Protein AF-A0A5J5BNL8-F1 (afdb_monomer_lite)

Sequence (191 aa):
MFLVAWAGIAQGKAPSSHVPTLKRSLLTPRHPTHYHSSIDNTYVFIKSLPPPKNPEPSHDDHDHLISRIYYVQAEVIDQLQSQASSNGRRSKLVTFSAFLWKLIAEAGSDCSTKCKLGIVVDGRERLRGRGDTANLCMQNYFGNVLSIPYSEASVDKAIVKVYCKGSNDEAVVVVSSGQRFPVSRLDFGWG

Radius of gyration: 21.29 Å; chains: 1; bounding box: 48×47×59 Å

Structure (mmCIF, N/CA/C/O backbone):
data_AF-A0A5J5BNL8-F1
#
_entry.id   AF-A0A5J5BNL8-F1
#
loop_
_atom_site.group_PDB
_atom_site.id
_atom_site.type_symbol
_atom_site.label_atom_id
_atom_site.label_alt_id
_atom_site.label_comp_id
_atom_site.label_asym_id
_atom_site.label_entity_id
_atom_site.label_seq_id
_atom_site.pdbx_PDB_ins_code
_atom_site.Cartn_x
_atom_site.Cartn_y
_atom_site.Cartn_z
_atom_site.occupancy
_atom_site.B_iso_or_equiv
_atom_site.auth_seq_id
_atom_site.auth_comp_id
_atom_site.auth_asym_id
_atom_site.auth_atom_id
_atom_site.pdbx_PDB_model_num
ATOM 1 N N . MET A 1 1 ? -9.436 -0.156 9.230 1.00 81.38 1 MET A N 1
ATOM 2 C CA . MET A 1 1 ? -10.158 0.294 10.442 1.00 81.38 1 MET A CA 1
ATOM 3 C C . MET A 1 1 ? -11.606 0.628 10.140 1.00 81.38 1 MET A C 1
ATOM 5 O O . MET A 1 1 ? -12.457 -0.063 10.672 1.00 81.38 1 MET A O 1
ATOM 9 N N . PHE A 1 2 ? -11.888 1.590 9.255 1.00 88.88 2 PHE A N 1
ATOM 10 C CA . PHE A 1 2 ? -13.262 1.987 8.918 1.00 88.88 2 PHE A CA 1
ATOM 11 C C . PHE A 1 2 ? -14.177 0.820 8.515 1.00 88.88 2 PHE A C 1
ATOM 13 O O . PHE A 1 2 ? -15.176 0.592 9.180 1.00 88.88 2 PHE A O 1
ATOM 20 N N . LEU A 1 3 ? -13.802 0.038 7.494 1.00 90.81 3 LEU A N 1
ATOM 21 C CA . LEU A 1 3 ? -14.655 -1.047 6.988 1.00 90.81 3 LEU A CA 1
ATOM 22 C C . LEU A 1 3 ? -14.980 -2.103 8.053 1.00 90.81 3 LEU A C 1
ATOM 24 O O . LEU A 1 3 ? -16.109 -2.558 8.133 1.00 90.81 3 LEU A O 1
ATOM 28 N N . VAL A 1 4 ? -14.017 -2.440 8.917 1.00 90.25 4 VAL A N 1
ATOM 29 C CA . VAL A 1 4 ? -14.239 -3.385 10.025 1.00 90.25 4 VAL A CA 1
ATOM 30 C C . VAL A 1 4 ? -15.174 -2.793 11.082 1.00 90.25 4 VAL A C 1
ATOM 32 O O . VAL A 1 4 ? -16.018 -3.500 11.620 1.00 90.25 4 VAL A O 1
ATOM 35 N N . ALA A 1 5 ? -15.033 -1.501 11.393 1.00 89.62 5 ALA A N 1
ATOM 36 C CA . ALA A 1 5 ? -15.930 -0.826 12.327 1.00 89.62 5 ALA A CA 1
ATOM 37 C C . ALA A 1 5 ? -17.358 -0.753 11.766 1.00 89.62 5 ALA A C 1
ATOM 39 O O . ALA A 1 5 ? -18.306 -1.045 12.485 1.00 89.62 5 ALA A O 1
ATOM 40 N N . TRP A 1 6 ? -17.504 -0.433 10.478 1.00 91.00 6 TRP A N 1
ATOM 41 C CA . TRP A 1 6 ? -18.793 -0.409 9.793 1.00 91.00 6 TRP A CA 1
ATOM 42 C C . TRP A 1 6 ? -19.453 -1.793 9.768 1.00 91.00 6 TRP A C 1
ATOM 44 O O . TRP A 1 6 ? -20.607 -1.914 10.166 1.00 91.00 6 TRP A O 1
ATOM 54 N N . ALA A 1 7 ? -18.700 -2.832 9.404 1.00 92.31 7 ALA A N 1
ATOM 55 C CA . ALA A 1 7 ? -19.135 -4.226 9.456 1.00 92.31 7 ALA A CA 1
ATOM 56 C C . ALA A 1 7 ? -19.635 -4.620 10.860 1.00 92.31 7 ALA A C 1
ATOM 58 O O . ALA A 1 7 ? -20.713 -5.190 11.016 1.00 92.31 7 ALA A O 1
ATOM 59 N N . GLY A 1 8 ? -18.904 -4.223 11.909 1.00 91.25 8 GLY A N 1
ATOM 60 C CA . GLY A 1 8 ? -19.327 -4.435 13.293 1.00 91.25 8 GLY A CA 1
ATOM 61 C C . GLY A 1 8 ? -20.637 -3.727 13.651 1.00 91.25 8 GLY A C 1
ATOM 62 O O . GLY A 1 8 ? -21.529 -4.352 14.220 1.00 91.25 8 GLY A O 1
ATOM 63 N N . ILE A 1 9 ? -20.772 -2.452 13.277 1.00 91.19 9 ILE A N 1
ATOM 64 C CA . ILE A 1 9 ? -21.987 -1.658 13.519 1.00 91.19 9 ILE A CA 1
ATOM 65 C C . ILE A 1 9 ? -23.193 -2.260 12.789 1.00 91.19 9 ILE A C 1
ATOM 67 O O . ILE A 1 9 ? -24.268 -2.343 13.376 1.00 91.19 9 ILE A O 1
ATOM 71 N N . ALA A 1 10 ? -23.020 -2.717 11.545 1.00 93.19 10 ALA A N 1
ATOM 72 C CA . ALA A 1 10 ? -24.088 -3.337 10.759 1.00 93.19 10 ALA A CA 1
ATOM 73 C C . ALA A 1 10 ? -24.662 -4.598 11.431 1.00 93.19 10 ALA A C 1
ATOM 75 O O . ALA A 1 10 ? -25.853 -4.865 11.322 1.00 93.19 10 ALA A O 1
ATOM 76 N N . GLN A 1 11 ? -23.837 -5.327 12.185 1.00 92.38 11 GLN A N 1
ATOM 77 C CA . GLN A 1 11 ? -24.258 -6.488 12.973 1.00 92.38 11 GLN A CA 1
ATOM 78 C C . GLN A 1 11 ? -24.761 -6.145 14.387 1.00 92.38 11 GLN A C 1
ATOM 80 O O . GLN A 1 11 ? -24.991 -7.046 15.191 1.00 92.38 11 GLN A O 1
ATOM 85 N N . GLY A 1 12 ? -24.861 -4.863 14.750 1.00 90.88 12 GLY A N 1
ATOM 86 C CA . GLY A 1 12 ? -25.214 -4.451 16.111 1.00 90.88 12 GLY A CA 1
ATOM 87 C C . GLY A 1 12 ? -24.148 -4.793 17.162 1.00 90.88 12 GLY A C 1
ATOM 88 O O . GLY A 1 12 ? -24.452 -4.831 18.354 1.00 90.88 12 GLY A O 1
ATOM 89 N N . LYS A 1 13 ? -22.895 -5.050 16.753 1.00 88.31 13 LYS A N 1
ATOM 90 C CA . LYS A 1 13 ? -21.791 -5.289 17.694 1.00 88.31 13 LYS A CA 1
ATOM 91 C C . LYS A 1 13 ? -21.471 -3.997 18.443 1.00 88.31 13 LYS A C 1
ATOM 93 O O . LYS A 1 13 ? -21.533 -2.901 17.884 1.00 88.31 13 LYS A O 1
ATOM 98 N N . ALA A 1 14 ? -21.075 -4.143 19.707 1.00 79.25 14 ALA A N 1
ATOM 99 C CA . ALA A 1 14 ? -20.598 -3.022 20.506 1.00 79.25 14 ALA A CA 1
ATOM 100 C C . ALA A 1 14 ? -19.433 -2.295 19.797 1.00 79.25 14 ALA A C 1
ATOM 102 O O . ALA A 1 14 ? -18.680 -2.933 19.046 1.00 79.25 14 ALA A O 1
ATOM 103 N N . PRO A 1 15 ? -19.256 -0.979 20.033 1.00 71.38 15 PRO A N 1
ATOM 104 C CA . PRO A 1 15 ? -18.172 -0.211 19.437 1.00 71.38 15 PRO A CA 1
ATOM 105 C C . PRO A 1 15 ? -16.8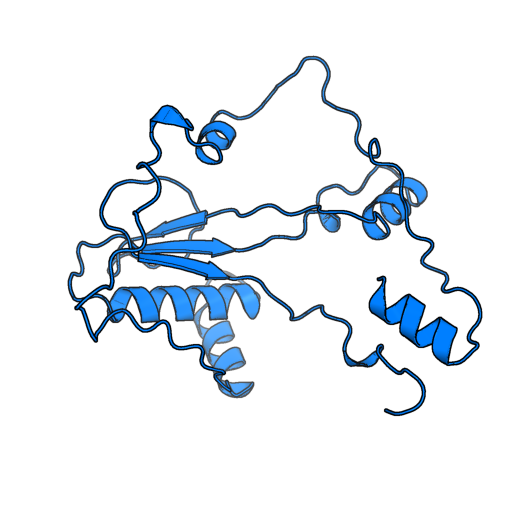28 -0.914 19.643 1.00 71.38 15 PRO A C 1
ATOM 107 O O . PRO A 1 15 ? -16.464 -1.276 20.761 1.00 71.38 15 PRO A O 1
ATOM 110 N N . SER A 1 16 ? -16.102 -1.132 18.546 1.00 70.88 16 SER A N 1
ATOM 111 C CA . SER A 1 16 ? -14.794 -1.789 18.574 1.00 70.88 16 SER A CA 1
ATOM 112 C C . SER A 1 16 ? -13.842 -1.071 19.541 1.00 70.88 16 SER A C 1
ATOM 114 O O . SER A 1 16 ? -13.805 0.158 19.574 1.00 70.88 16 SER A O 1
ATOM 116 N N . SER A 1 17 ? -12.992 -1.830 20.242 1.00 64.75 17 SER A N 1
ATOM 117 C CA . SER A 1 17 ? -11.935 -1.285 21.112 1.00 64.75 17 SER A CA 1
ATOM 118 C C . SER A 1 17 ? -10.947 -0.360 20.382 1.00 64.75 17 SER A C 1
ATOM 120 O O . SER A 1 17 ? -10.272 0.455 21.010 1.00 64.75 17 SER A O 1
ATOM 122 N N . HIS A 1 18 ? -10.872 -0.433 19.049 1.00 73.50 18 HIS A N 1
ATOM 123 C CA . HIS A 1 18 ? -10.122 0.515 18.226 1.00 73.50 18 HIS A CA 1
ATOM 124 C C . HIS A 1 18 ? -10.925 1.794 17.958 1.00 73.50 18 HIS A C 1
ATOM 126 O O . HIS A 1 18 ? -11.582 1.923 16.923 1.00 73.50 18 HIS A O 1
ATOM 132 N N . VAL A 1 19 ? -10.830 2.757 18.875 1.00 85.50 19 VAL A N 1
ATOM 133 C CA . VAL A 1 19 ? -11.340 4.121 18.671 1.00 85.50 19 VAL A CA 1
ATOM 134 C C . VAL A 1 19 ? -10.412 4.874 17.707 1.00 85.50 19 VAL A C 1
ATOM 136 O O . VAL A 1 19 ? -9.205 4.939 17.973 1.00 85.50 19 VAL A O 1
ATOM 139 N N . PRO A 1 20 ? -10.922 5.443 16.595 1.00 91.00 20 PRO A N 1
ATOM 140 C CA . PRO A 1 20 ? -10.095 6.174 15.643 1.00 91.00 20 PRO A CA 1
ATOM 141 C C . PRO A 1 20 ? -9.530 7.446 16.275 1.00 91.00 20 PRO A C 1
ATOM 143 O O . PRO A 1 20 ? -10.231 8.207 16.938 1.00 91.00 20 PRO A O 1
ATOM 146 N N . THR A 1 21 ? -8.255 7.715 16.017 1.00 92.31 21 THR A N 1
ATOM 147 C CA . THR A 1 21 ? -7.613 8.958 16.442 1.00 92.31 21 THR A CA 1
ATOM 148 C C . THR A 1 21 ? -7.686 9.980 15.313 1.00 92.31 21 THR A C 1
ATOM 150 O O . THR A 1 21 ? -7.035 9.818 14.283 1.00 92.31 21 THR A O 1
ATOM 153 N N . LEU A 1 22 ? -8.484 11.035 15.506 1.00 92.44 22 LEU A N 1
ATOM 154 C CA . LEU A 1 22 ? -8.716 12.097 14.510 1.00 92.44 22 LEU A CA 1
ATOM 155 C C . LEU A 1 22 ? -7.780 13.308 14.666 1.00 92.44 22 LEU A C 1
ATOM 157 O O . LEU A 1 22 ? -7.798 14.232 13.853 1.00 92.44 22 LEU A O 1
ATOM 161 N N . LYS A 1 23 ? -6.950 13.323 15.715 1.00 90.88 23 LYS A N 1
ATOM 162 C CA . LYS A 1 23 ? -5.965 14.383 15.944 1.00 90.88 23 LYS A CA 1
ATOM 163 C C . LYS A 1 23 ? -4.918 14.340 14.829 1.00 90.88 23 LYS A C 1
ATOM 165 O O . LYS A 1 23 ? -4.182 13.372 14.731 1.00 90.88 23 LYS A O 1
ATOM 170 N N . ARG A 1 24 ? -4.814 15.383 14.001 1.00 88.50 24 ARG A N 1
ATOM 171 C CA . ARG A 1 24 ? -3.785 15.445 12.938 1.00 88.50 24 ARG A CA 1
ATOM 172 C C . ARG A 1 24 ? -2.396 15.809 13.465 1.00 88.50 24 ARG A C 1
ATOM 174 O O . ARG A 1 24 ? -1.392 15.394 12.901 1.00 88.50 24 ARG A O 1
ATOM 181 N N . SER A 1 25 ? -2.330 16.524 14.584 1.00 88.81 25 SER A N 1
ATOM 182 C CA . SER A 1 25 ? -1.094 16.889 15.287 1.00 88.81 25 SER A CA 1
ATOM 183 C C . SER A 1 25 ? -0.644 15.802 16.274 1.00 88.81 25 SER A C 1
ATOM 185 O O . SER A 1 25 ? -0.435 16.062 17.459 1.00 88.81 25 SER A O 1
ATOM 187 N N . LEU A 1 26 ? -0.552 14.550 15.812 1.00 88.19 26 LEU A N 1
ATOM 188 C CA . LEU A 1 26 ? -0.066 13.442 16.649 1.00 88.19 26 LEU A CA 1
ATOM 189 C C . LEU A 1 26 ? 1.441 13.451 16.858 1.00 88.19 26 LEU A C 1
ATOM 191 O O . LEU A 1 26 ? 1.920 12.976 17.883 1.00 88.19 26 LEU A O 1
ATOM 195 N N . LEU A 1 27 ? 2.171 13.957 15.873 1.00 87.81 27 LEU A N 1
ATOM 196 C CA . LEU A 1 27 ? 3.620 14.018 15.891 1.00 87.81 27 LEU A CA 1
ATOM 197 C C . LEU A 1 27 ? 4.056 15.436 16.229 1.00 87.81 27 LEU A C 1
ATOM 199 O O . LEU A 1 27 ? 3.498 16.403 15.709 1.00 87.81 27 LEU A O 1
ATOM 203 N N . THR A 1 28 ? 5.079 15.543 17.069 1.00 87.38 28 THR A N 1
ATOM 204 C CA . THR A 1 28 ? 5.740 16.813 17.362 1.00 87.38 28 THR A CA 1
ATOM 205 C C . THR A 1 28 ? 6.850 17.029 16.334 1.00 87.38 28 THR A C 1
ATOM 207 O O . THR A 1 28 ? 7.758 16.195 16.249 1.00 87.38 28 THR A O 1
ATOM 210 N N . PRO A 1 29 ? 6.807 18.110 15.536 1.00 87.81 29 PRO A N 1
ATOM 211 C CA . PRO A 1 29 ? 7.902 18.453 14.637 1.00 87.81 29 PRO A CA 1
ATOM 212 C C . PRO A 1 29 ? 9.212 18.662 15.406 1.00 87.81 29 PRO A C 1
ATOM 214 O O . PRO A 1 29 ? 9.208 19.093 16.559 1.00 87.81 29 PRO A O 1
ATOM 217 N N . ARG A 1 30 ? 10.348 18.381 14.760 1.00 89.56 30 ARG A N 1
ATOM 218 C CA . ARG A 1 30 ? 11.666 18.680 15.338 1.00 89.56 30 ARG A CA 1
ATOM 219 C C . ARG A 1 30 ? 11.860 20.188 15.477 1.00 89.56 30 ARG A C 1
ATOM 221 O O . ARG A 1 30 ? 11.479 20.940 14.583 1.00 89.56 30 ARG A O 1
ATOM 228 N N . HIS A 1 31 ? 12.502 20.598 16.566 1.00 91.06 31 HIS A N 1
ATOM 229 C CA . HIS A 1 31 ? 12.893 21.980 16.807 1.00 91.06 31 HIS A CA 1
ATOM 230 C C . HIS A 1 31 ? 14.323 22.019 17.383 1.00 91.06 31 HIS A C 1
ATOM 232 O O . HIS A 1 31 ? 14.518 21.518 18.492 1.00 91.06 31 HIS A O 1
ATOM 238 N N . PRO A 1 32 ? 15.324 22.549 16.649 1.00 93.31 32 PRO A N 1
ATOM 239 C CA . PRO A 1 32 ? 15.222 23.161 15.322 1.00 93.31 32 PRO A CA 1
ATOM 240 C C . PRO A 1 32 ? 14.888 22.148 14.217 1.00 93.31 32 PRO A C 1
ATOM 242 O O . PRO A 1 32 ? 15.068 20.935 14.363 1.00 93.31 32 PRO A O 1
ATOM 245 N N . THR A 1 33 ? 14.387 22.656 13.094 1.00 91.19 33 THR A N 1
ATOM 246 C CA . THR A 1 33 ? 14.108 21.836 11.916 1.00 91.19 33 THR A CA 1
ATOM 247 C C . THR A 1 33 ? 15.415 21.278 11.360 1.00 91.19 33 THR A C 1
ATOM 249 O O . THR A 1 33 ? 16.329 22.021 11.023 1.00 91.19 33 THR A O 1
ATOM 252 N N . HIS A 1 34 ? 15.482 19.961 11.223 1.00 89.62 34 HIS A N 1
ATOM 253 C CA . HIS A 1 34 ? 16.571 19.251 10.560 1.00 89.62 34 HIS A CA 1
ATOM 254 C C . HIS A 1 34 ? 15.932 18.231 9.624 1.00 89.62 34 HIS A C 1
ATOM 256 O O . HIS A 1 34 ? 14.946 17.612 10.011 1.00 89.62 34 HIS A O 1
ATOM 262 N N . TYR A 1 35 ? 16.432 18.036 8.411 1.00 87.81 35 TYR A N 1
ATOM 263 C CA . TYR A 1 35 ? 15.968 16.989 7.500 1.00 87.81 35 TYR A CA 1
ATOM 264 C C . TYR A 1 35 ? 17.122 16.536 6.612 1.00 87.81 35 TYR A C 1
ATOM 266 O O . TYR A 1 35 ? 18.110 17.243 6.452 1.00 87.81 35 TYR A O 1
ATOM 274 N N . HIS A 1 36 ? 17.025 15.313 6.101 1.00 89.25 36 HIS A N 1
ATOM 275 C CA . HIS A 1 36 ? 18.044 14.767 5.216 1.00 89.25 36 HIS A CA 1
ATOM 276 C C . HIS A 1 36 ? 17.771 15.236 3.781 1.00 89.25 36 HIS A C 1
ATOM 278 O O . HIS A 1 36 ? 16.617 15.201 3.353 1.00 89.25 36 HIS A O 1
ATOM 284 N N . SER A 1 37 ? 18.809 15.616 3.031 1.00 87.19 37 SER A N 1
ATOM 285 C CA . SER A 1 37 ? 18.689 16.138 1.655 1.00 87.19 37 SER A CA 1
ATOM 286 C C . SER A 1 37 ? 18.005 15.170 0.684 1.00 87.19 37 SER A C 1
ATOM 288 O O . SER A 1 37 ? 17.407 15.577 -0.302 1.00 87.19 37 SER A O 1
ATOM 290 N N . SER A 1 38 ? 18.004 13.866 0.981 1.00 83.81 38 SER A N 1
ATOM 291 C CA . SER A 1 38 ? 17.278 12.874 0.173 1.00 83.81 38 SER A CA 1
ATOM 292 C C . SER A 1 38 ? 15.762 13.093 0.119 1.00 83.81 38 SER A C 1
ATOM 294 O O . SER A 1 38 ? 15.110 12.487 -0.726 1.00 83.81 38 SER A O 1
ATOM 296 N N . ILE A 1 39 ? 15.187 13.887 1.030 1.00 83.44 39 ILE A N 1
ATOM 297 C CA . ILE A 1 39 ? 13.758 14.234 1.013 1.00 83.44 39 ILE A CA 1
ATOM 298 C C . ILE A 1 39 ? 13.423 15.105 -0.201 1.00 83.44 39 ILE A C 1
ATOM 300 O O . ILE A 1 39 ? 12.324 14.978 -0.740 1.00 83.44 39 ILE A O 1
ATOM 304 N N . ASP A 1 40 ? 14.371 15.898 -0.696 1.00 84.88 40 ASP A N 1
ATOM 305 C CA . ASP A 1 40 ? 14.165 16.765 -1.859 1.00 84.88 40 ASP A CA 1
ATOM 306 C C . ASP A 1 40 ? 13.833 15.946 -3.116 1.00 84.88 40 ASP A C 1
ATOM 308 O O . ASP A 1 40 ? 13.031 16.371 -3.940 1.00 84.88 40 ASP A O 1
ATOM 312 N N . ASN A 1 41 ? 14.322 14.702 -3.197 1.00 81.31 41 ASN A N 1
ATOM 313 C CA . ASN A 1 41 ? 14.020 13.766 -4.286 1.00 81.31 41 ASN A CA 1
ATOM 314 C C . ASN A 1 41 ? 12.554 13.295 -4.325 1.00 81.31 41 ASN A C 1
ATOM 316 O O . ASN A 1 41 ? 12.157 12.613 -5.267 1.00 81.31 41 ASN A O 1
ATOM 320 N N . THR A 1 42 ? 11.758 13.591 -3.294 1.00 81.00 42 THR A N 1
ATOM 321 C CA . THR A 1 42 ? 10.322 13.256 -3.262 1.00 81.00 42 THR A CA 1
ATOM 322 C C . THR A 1 42 ? 9.437 14.365 -3.822 1.00 81.00 42 THR A C 1
ATOM 324 O O . THR A 1 42 ? 8.237 14.157 -3.998 1.00 81.00 42 THR A O 1
ATOM 327 N N . TYR A 1 43 ? 10.023 15.523 -4.131 1.00 84.62 43 TYR A N 1
ATOM 328 C CA . TYR A 1 43 ? 9.327 16.674 -4.681 1.00 84.62 43 TYR A CA 1
ATOM 329 C C . TYR A 1 43 ? 9.832 16.973 -6.090 1.00 84.62 43 TYR A C 1
ATOM 331 O O . TYR A 1 43 ? 10.997 16.775 -6.420 1.00 84.62 43 TYR A O 1
ATOM 339 N N . VAL A 1 44 ? 8.935 17.484 -6.926 1.00 84.56 44 VAL A N 1
ATOM 340 C CA . VAL A 1 44 ? 9.259 18.003 -8.253 1.00 84.56 44 VAL A CA 1
ATOM 341 C C . VAL A 1 44 ? 8.730 19.424 -8.345 1.00 84.56 44 VAL A C 1
ATOM 343 O O . VAL A 1 44 ? 7.661 19.736 -7.812 1.00 84.56 44 VAL A O 1
ATOM 346 N N . PHE A 1 45 ? 9.476 20.310 -9.002 1.00 88.81 45 PHE A N 1
ATOM 347 C CA . PHE A 1 45 ? 8.977 21.654 -9.246 1.00 88.81 45 PHE A CA 1
ATOM 348 C C . PHE A 1 45 ? 7.777 21.581 -10.192 1.00 88.81 45 PHE A C 1
ATOM 350 O O . PHE A 1 45 ? 7.833 20.952 -11.247 1.00 88.81 45 PHE A O 1
ATOM 357 N N . ILE A 1 46 ? 6.694 22.281 -9.856 1.00 85.44 46 ILE A N 1
ATOM 358 C CA . ILE A 1 46 ? 5.501 22.333 -10.719 1.00 85.44 46 ILE A CA 1
ATOM 359 C C . ILE A 1 46 ? 5.874 22.839 -12.119 1.00 85.44 46 ILE A C 1
ATOM 361 O O . ILE A 1 46 ? 5.395 22.317 -13.116 1.00 85.44 46 ILE A O 1
ATOM 365 N N . LYS A 1 47 ? 6.804 23.799 -12.198 1.00 87.44 47 LYS A N 1
ATOM 366 C CA . LYS A 1 47 ? 7.299 24.364 -13.463 1.00 87.44 47 LYS A CA 1
ATOM 367 C C . LYS A 1 47 ? 8.057 23.367 -14.346 1.00 87.44 47 LYS A C 1
ATOM 369 O O . LYS A 1 47 ? 8.218 23.636 -15.527 1.00 87.44 47 LYS A O 1
ATOM 374 N N . SER A 1 48 ? 8.547 22.262 -13.783 1.00 86.81 48 SER A N 1
ATOM 375 C CA . SER A 1 48 ? 9.203 21.191 -14.545 1.00 86.81 48 SER A CA 1
ATOM 376 C C . SER A 1 48 ? 8.232 20.119 -15.047 1.00 86.81 48 SER A C 1
ATOM 378 O O . SER A 1 48 ? 8.660 19.220 -15.763 1.00 86.81 48 SER A O 1
ATOM 380 N N . LEU A 1 49 ? 6.944 20.186 -14.687 1.00 82.56 49 LEU A N 1
ATOM 381 C CA . LEU A 1 49 ? 5.943 19.264 -15.215 1.00 82.56 49 LEU A CA 1
ATOM 382 C C . LEU A 1 49 ? 5.505 19.707 -16.619 1.00 82.56 49 LEU A C 1
ATOM 384 O O . LEU A 1 49 ? 5.285 20.903 -16.832 1.00 82.56 49 LEU A O 1
ATOM 388 N N . PRO A 1 50 ? 5.353 18.771 -17.573 1.00 80.00 50 PRO A N 1
ATOM 389 C CA . PRO A 1 50 ? 4.797 19.100 -18.875 1.00 80.00 50 PRO A CA 1
ATOM 390 C C . PRO A 1 50 ? 3.358 19.622 -18.714 1.00 80.00 50 PRO A C 1
ATOM 392 O O . PRO A 1 50 ? 2.648 19.185 -17.800 1.00 80.00 50 PRO A O 1
ATOM 395 N N . PRO A 1 51 ? 2.903 20.545 -19.582 1.00 79.69 51 PRO A N 1
ATOM 396 C CA . PRO A 1 51 ? 1.506 20.955 -19.592 1.00 79.69 51 PRO A CA 1
ATOM 397 C C . PRO A 1 51 ? 0.598 19.731 -19.817 1.00 79.69 51 PRO A C 1
ATOM 399 O O . PRO A 1 51 ? 1.011 18.786 -20.500 1.00 79.69 51 PRO A O 1
ATOM 402 N N . PRO A 1 52 ? -0.624 19.715 -19.251 1.00 76.25 52 PRO A N 1
ATOM 403 C CA . PRO A 1 52 ? -1.575 18.635 -19.488 1.00 76.25 52 PRO A CA 1
ATOM 404 C C . PRO A 1 52 ? -1.757 18.426 -20.992 1.00 76.25 52 PRO A C 1
ATOM 406 O O . PRO A 1 52 ? -1.944 19.393 -21.731 1.00 76.25 52 PRO A O 1
ATOM 409 N N . LYS A 1 53 ? -1.692 17.173 -21.451 1.00 71.62 53 LYS A N 1
ATOM 410 C CA . LYS A 1 53 ? -2.000 16.857 -22.848 1.00 71.62 53 LYS A CA 1
ATOM 411 C C . LYS A 1 53 ? -3.462 17.237 -23.109 1.00 71.62 53 LYS A C 1
ATOM 413 O O . LYS A 1 53 ? -4.336 16.850 -22.331 1.00 71.62 53 LYS A O 1
ATOM 418 N N . ASN A 1 54 ? -3.726 17.985 -24.181 1.00 69.56 54 ASN A N 1
ATOM 419 C CA . ASN A 1 54 ? -5.096 18.157 -24.660 1.00 69.56 54 ASN A CA 1
ATOM 420 C C . ASN A 1 54 ? -5.652 16.773 -25.037 1.00 69.56 54 ASN A C 1
ATOM 422 O O . ASN A 1 54 ? -4.895 15.965 -25.581 1.00 69.56 54 ASN A O 1
ATOM 426 N N . PRO A 1 55 ? -6.933 16.480 -24.752 1.00 63.62 55 PRO A N 1
ATOM 427 C CA . PRO A 1 55 ? -7.575 15.240 -25.165 1.00 63.62 55 PRO A CA 1
ATOM 428 C C . PRO A 1 55 ? -7.826 15.274 -26.679 1.00 63.62 55 PRO A C 1
ATOM 430 O O . PRO A 1 55 ? -8.953 15.416 -27.139 1.00 63.62 55 PRO A O 1
ATOM 433 N N . GLU A 1 56 ? -6.758 15.206 -27.466 1.00 62.12 56 GLU A N 1
ATOM 434 C CA . GLU A 1 56 ? -6.845 14.857 -28.877 1.00 62.12 56 GLU A CA 1
ATOM 435 C C . GLU A 1 56 ? -7.065 13.339 -28.960 1.00 62.12 56 GLU A C 1
ATOM 437 O O . GLU A 1 56 ? -6.455 12.599 -28.179 1.00 62.12 56 GLU A O 1
ATOM 442 N N . PRO A 1 57 ? -7.940 12.846 -29.852 1.00 57.69 57 PRO A N 1
ATOM 443 C CA . PRO A 1 57 ? -8.122 11.415 -30.039 1.00 57.69 57 PRO A CA 1
ATOM 444 C C . PRO A 1 57 ? -6.791 10.809 -30.492 1.00 57.69 57 PRO A C 1
ATOM 446 O O . PRO A 1 57 ? -6.320 11.051 -31.602 1.00 57.69 57 PRO A O 1
ATOM 449 N N . SER A 1 58 ? -6.156 10.039 -29.611 1.00 56.09 58 SER A N 1
ATOM 450 C CA . SER A 1 58 ? -4.971 9.264 -29.950 1.00 56.09 58 SER A CA 1
ATOM 451 C C . SER A 1 58 ? -5.357 8.257 -31.033 1.00 56.09 58 SER A C 1
ATOM 453 O O . SER A 1 58 ? -6.100 7.317 -30.770 1.00 56.09 58 SER A O 1
ATOM 455 N N . HIS A 1 59 ? -4.842 8.437 -32.249 1.00 53.38 59 HIS A N 1
ATOM 456 C CA . HIS A 1 59 ? -4.914 7.431 -33.318 1.00 53.38 59 HIS A CA 1
ATOM 457 C C . HIS A 1 59 ? -3.994 6.220 -33.063 1.00 53.38 59 HIS A C 1
ATOM 459 O O . HIS A 1 59 ? -3.852 5.362 -33.930 1.00 53.38 59 HIS A O 1
ATOM 465 N N . ASP A 1 60 ? -3.362 6.160 -31.890 1.00 54.88 60 ASP A N 1
ATOM 466 C CA . ASP A 1 60 ? -2.484 5.078 -31.473 1.00 54.88 60 ASP A CA 1
ATOM 467 C C . ASP A 1 60 ? -3.314 3.997 -30.757 1.00 54.88 60 ASP A C 1
ATOM 469 O O . ASP A 1 60 ? -3.598 4.088 -29.563 1.00 54.88 60 ASP A O 1
ATOM 473 N N . ASP A 1 61 ? -3.735 2.984 -31.520 1.00 54.16 61 ASP A N 1
ATOM 474 C CA . ASP A 1 61 ? -4.514 1.800 -31.094 1.00 54.16 61 ASP A CA 1
ATOM 475 C C . ASP A 1 61 ? -3.772 0.931 -30.045 1.00 54.16 61 ASP A C 1
ATOM 477 O O . ASP A 1 61 ? -4.271 -0.084 -29.558 1.00 54.16 61 ASP A O 1
ATOM 481 N N . HIS A 1 62 ? -2.543 1.317 -29.684 1.00 54.12 62 HIS A N 1
ATOM 482 C CA . HIS A 1 62 ? -1.658 0.584 -28.785 1.00 54.12 62 HIS A CA 1
ATOM 483 C C . HIS A 1 62 ? -1.611 1.117 -27.341 1.00 54.12 62 HIS A C 1
ATOM 485 O O . HIS A 1 62 ? -1.081 0.418 -26.477 1.00 54.12 62 HIS A O 1
ATOM 491 N N . ASP A 1 63 ? -2.194 2.282 -27.026 1.00 55.34 63 ASP A N 1
ATOM 492 C CA . ASP A 1 63 ? -2.155 2.873 -25.668 1.00 55.34 63 ASP A CA 1
ATOM 493 C C . ASP A 1 63 ? -3.357 2.462 -24.789 1.00 55.34 63 ASP A C 1
ATOM 495 O O . ASP A 1 63 ? -3.941 3.240 -24.028 1.00 55.34 63 ASP A O 1
ATOM 499 N N . HIS A 1 64 ? -3.786 1.206 -24.908 1.00 65.56 64 HIS A N 1
ATOM 500 C CA . HIS A 1 64 ? -4.845 0.660 -24.067 1.00 65.56 64 HIS A CA 1
ATOM 501 C C . HIS A 1 64 ? -4.255 0.105 -22.771 1.00 65.56 64 HIS A C 1
ATOM 503 O O . HIS A 1 64 ? -3.669 -0.977 -22.739 1.00 65.56 64 HIS A O 1
ATOM 509 N N . LEU A 1 65 ? -4.450 0.825 -21.665 1.00 70.88 65 LEU A N 1
ATOM 510 C CA . LEU A 1 65 ? -4.139 0.308 -20.333 1.00 70.88 65 LEU A CA 1
ATOM 511 C C . LEU A 1 65 ? -5.009 -0.919 -20.029 1.00 70.88 65 LEU A C 1
ATOM 513 O O . LEU A 1 65 ? -6.224 -0.814 -19.857 1.00 70.88 65 LEU A O 1
ATOM 517 N N . ILE A 1 66 ? -4.378 -2.088 -19.911 1.00 79.44 66 ILE A N 1
ATOM 518 C CA . ILE A 1 66 ? -5.057 -3.337 -19.557 1.00 79.44 66 ILE A CA 1
ATOM 519 C C . ILE A 1 66 ? -4.832 -3.634 -18.074 1.00 79.44 66 ILE A C 1
ATOM 521 O O . ILE A 1 66 ? -3.700 -3.789 -17.617 1.00 79.44 66 ILE A O 1
ATOM 525 N N . SER A 1 67 ? -5.923 -3.791 -17.324 1.00 85.31 67 SER A N 1
ATOM 526 C CA . SER A 1 67 ? -5.881 -4.283 -15.946 1.00 85.31 67 SER A CA 1
ATOM 527 C C . SER A 1 67 ? -6.016 -5.807 -15.924 1.00 85.31 67 SER A C 1
ATOM 529 O O . SER A 1 67 ? -6.935 -6.359 -16.530 1.00 85.31 67 SER A O 1
ATOM 531 N N . ARG A 1 68 ? -5.095 -6.503 -15.246 1.00 89.12 68 ARG A N 1
ATOM 532 C CA . ARG A 1 68 ? -5.073 -7.973 -15.141 1.00 89.12 68 ARG A CA 1
ATOM 533 C C . ARG A 1 68 ? -4.895 -8.416 -13.693 1.00 89.12 68 ARG A C 1
ATOM 535 O O . ARG A 1 68 ? -4.089 -7.847 -12.960 1.00 89.12 68 ARG A O 1
ATOM 542 N N . ILE A 1 69 ? -5.616 -9.469 -13.306 1.00 92.25 69 ILE A N 1
ATOM 543 C CA . ILE A 1 69 ? -5.443 -10.155 -12.021 1.00 92.25 69 ILE A CA 1
ATOM 544 C C . ILE A 1 69 ? -4.633 -11.422 -12.274 1.00 92.25 69 ILE A C 1
ATOM 546 O O . ILE A 1 69 ? -5.038 -12.276 -13.059 1.00 92.25 69 ILE A O 1
ATOM 550 N N . TYR A 1 70 ? -3.498 -11.543 -11.590 1.00 92.19 70 TYR A N 1
ATOM 551 C CA . TYR A 1 70 ? -2.643 -12.722 -11.653 1.00 92.19 70 TYR A CA 1
ATOM 552 C C . TYR A 1 70 ? -2.797 -13.541 -10.375 1.00 92.19 70 TYR A C 1
ATOM 554 O O . TYR A 1 70 ? -2.678 -13.011 -9.269 1.00 92.19 70 TYR A O 1
ATOM 562 N N . TYR A 1 71 ? -3.037 -14.840 -10.532 1.00 95.31 71 TYR A N 1
ATOM 563 C CA . TYR A 1 71 ? -2.993 -15.798 -9.436 1.00 95.31 71 TYR A CA 1
ATOM 564 C C . TYR A 1 71 ? -1.594 -16.411 -9.357 1.00 95.31 71 TYR A C 1
ATOM 566 O O . TYR A 1 71 ? -1.081 -16.924 -10.350 1.00 95.31 71 TYR A O 1
ATOM 574 N N . VAL A 1 72 ? -0.981 -16.361 -8.175 1.00 94.50 72 VAL A N 1
ATOM 575 C CA . VAL A 1 72 ? 0.339 -16.946 -7.917 1.00 94.50 72 VAL A CA 1
ATOM 576 C C . VAL A 1 72 ? 0.206 -17.932 -6.767 1.00 94.50 72 VAL A C 1
ATOM 578 O O . VAL A 1 72 ? -0.256 -17.569 -5.685 1.00 94.50 72 VAL A O 1
ATOM 581 N N . GLN A 1 73 ? 0.600 -19.179 -7.017 1.00 96.62 73 GLN A N 1
ATOM 582 C CA . GLN A 1 73 ? 0.548 -20.260 -6.035 1.00 96.62 73 GLN A CA 1
ATOM 583 C C . GLN A 1 73 ? 1.487 -19.994 -4.849 1.00 96.62 73 GLN A C 1
ATOM 585 O O . GLN A 1 73 ? 2.538 -19.362 -4.996 1.00 96.62 73 GLN A O 1
ATOM 590 N N . ALA A 1 74 ? 1.116 -20.482 -3.663 1.00 95.94 74 ALA A N 1
ATOM 591 C CA . ALA A 1 74 ? 1.881 -20.250 -2.438 1.00 95.94 74 ALA A CA 1
ATOM 592 C C . ALA A 1 74 ? 3.277 -20.885 -2.511 1.00 95.94 74 ALA A C 1
ATOM 594 O O . ALA A 1 74 ? 4.253 -20.270 -2.087 1.00 95.94 74 ALA A O 1
ATOM 595 N N . GLU A 1 75 ? 3.375 -22.054 -3.136 1.00 97.44 75 GLU A N 1
ATOM 596 C CA . GLU A 1 75 ? 4.600 -22.823 -3.339 1.00 97.44 75 GLU A CA 1
ATOM 597 C C . GLU A 1 75 ? 5.611 -22.029 -4.172 1.00 97.44 75 GLU A C 1
ATOM 599 O O . GLU A 1 75 ? 6.797 -22.000 -3.851 1.00 97.44 75 GLU A O 1
ATOM 604 N N . VAL A 1 76 ? 5.139 -21.312 -5.199 1.00 96.06 76 VAL A N 1
ATOM 605 C CA . VAL A 1 76 ? 5.977 -20.426 -6.023 1.00 96.06 76 VAL A CA 1
ATOM 606 C C . VAL A 1 76 ? 6.509 -19.266 -5.182 1.00 96.06 76 VAL A C 1
ATOM 608 O O . VAL A 1 76 ? 7.693 -18.940 -5.249 1.00 96.06 76 VAL A O 1
ATOM 611 N N . ILE A 1 77 ? 5.665 -18.656 -4.344 1.00 94.88 77 ILE A N 1
ATOM 612 C CA . ILE A 1 77 ? 6.097 -17.580 -3.440 1.00 94.88 77 ILE A CA 1
ATOM 613 C C . ILE A 1 77 ? 7.132 -18.087 -2.428 1.00 94.88 77 ILE A C 1
ATOM 615 O O . ILE A 1 77 ? 8.111 -17.389 -2.157 1.00 94.88 77 ILE A O 1
ATOM 619 N N . ASP A 1 78 ? 6.941 -19.287 -1.887 1.00 95.25 78 ASP A N 1
ATOM 620 C CA . ASP A 1 78 ? 7.854 -19.893 -0.918 1.00 95.25 78 ASP A CA 1
ATOM 621 C C . ASP A 1 78 ? 9.201 -20.255 -1.567 1.00 95.25 78 ASP A C 1
ATOM 623 O O . ASP A 1 78 ? 10.258 -19.976 -0.993 1.00 95.25 78 ASP A O 1
ATOM 627 N N . GLN A 1 79 ? 9.188 -20.771 -2.801 1.00 95.00 79 GLN A N 1
ATOM 628 C CA . GLN A 1 79 ? 10.395 -21.005 -3.599 1.00 95.00 79 GLN A CA 1
ATOM 629 C C . GLN A 1 79 ? 11.163 -19.705 -3.858 1.00 95.00 79 GLN A C 1
ATOM 631 O O . GLN A 1 79 ? 12.359 -19.630 -3.568 1.00 95.00 79 GLN A O 1
ATOM 636 N N . LEU A 1 80 ? 10.478 -18.656 -4.331 1.00 92.81 80 LEU A N 1
ATOM 637 C CA . LEU A 1 80 ? 11.085 -17.339 -4.536 1.00 92.81 80 LEU A CA 1
ATOM 638 C C . LEU A 1 80 ? 11.692 -16.805 -3.229 1.00 92.81 80 LEU A C 1
ATOM 640 O O . LEU A 1 80 ? 12.802 -16.267 -3.216 1.00 92.81 80 LEU A O 1
ATOM 644 N N . GLN A 1 81 ? 10.979 -16.949 -2.107 1.00 93.56 81 GLN A N 1
ATOM 645 C CA . GLN A 1 81 ? 11.435 -16.452 -0.810 1.00 93.56 81 GLN A CA 1
ATOM 646 C C . GLN A 1 81 ? 12.692 -17.187 -0.350 1.00 93.56 81 GLN A C 1
ATOM 648 O O . GLN A 1 81 ? 13.618 -16.542 0.147 1.00 93.56 81 GLN A O 1
ATOM 653 N N . SER A 1 82 ? 12.731 -18.505 -0.545 1.00 92.69 82 SER A N 1
ATOM 654 C CA . SER A 1 82 ? 13.886 -19.353 -0.257 1.00 92.69 82 SER A CA 1
ATOM 655 C C . SER A 1 82 ? 15.118 -18.910 -1.053 1.00 92.69 82 SER A C 1
ATOM 657 O O . SER A 1 82 ? 16.158 -18.614 -0.464 1.00 92.69 82 SER A O 1
ATOM 659 N N . GLN A 1 83 ? 14.973 -18.726 -2.371 1.00 90.81 83 GLN A N 1
ATOM 660 C CA . GLN A 1 83 ? 16.055 -18.268 -3.254 1.00 90.81 83 GLN A CA 1
ATOM 661 C C . GLN A 1 83 ? 16.597 -16.884 -2.860 1.00 90.81 83 GLN A C 1
ATOM 663 O O . GLN A 1 83 ? 17.804 -16.652 -2.868 1.00 90.81 83 GLN A O 1
ATOM 668 N N . ALA A 1 84 ? 15.717 -15.960 -2.464 1.00 87.81 84 ALA A N 1
ATOM 669 C CA . ALA A 1 84 ? 16.103 -14.600 -2.080 1.00 87.81 84 ALA A CA 1
ATOM 670 C C . ALA A 1 84 ? 16.686 -14.482 -0.656 1.00 87.81 84 ALA A C 1
ATOM 672 O O . ALA A 1 84 ? 17.128 -13.398 -0.261 1.00 87.81 84 ALA A O 1
ATOM 673 N N . SER A 1 85 ? 16.663 -15.557 0.138 1.00 90.44 85 SER A N 1
ATOM 674 C CA . SER A 1 85 ? 17.020 -15.534 1.565 1.00 90.44 85 SER A CA 1
ATOM 675 C C . SER A 1 85 ? 18.439 -16.031 1.876 1.00 90.44 85 SER A C 1
ATOM 677 O O . SER A 1 85 ? 18.736 -16.321 3.035 1.00 90.44 85 SER A O 1
ATOM 679 N N . SER A 1 86 ? 19.338 -16.077 0.884 1.00 83.62 86 SER A N 1
ATOM 680 C CA . SER A 1 86 ? 20.741 -16.506 1.057 1.00 83.62 86 SER A CA 1
ATOM 681 C C . SER A 1 86 ? 21.511 -15.707 2.121 1.00 83.62 86 SER A C 1
ATOM 683 O O . SER A 1 86 ? 22.340 -16.265 2.828 1.00 83.62 86 SER A O 1
ATOM 685 N N . ASN A 1 87 ? 21.183 -14.420 2.290 1.00 80.94 87 ASN A N 1
ATOM 686 C CA . ASN A 1 87 ? 21.771 -13.516 3.290 1.00 80.94 87 ASN A CA 1
ATOM 687 C C . ASN A 1 87 ? 20.763 -13.123 4.386 1.00 80.94 87 ASN A C 1
ATOM 689 O O . ASN A 1 87 ? 20.669 -11.958 4.779 1.00 80.94 87 ASN A O 1
ATOM 693 N N . GLY A 1 88 ? 19.966 -14.091 4.842 1.00 84.06 88 GLY A N 1
ATOM 694 C CA . GLY A 1 88 ? 18.942 -13.906 5.867 1.00 84.06 88 GLY A CA 1
ATOM 695 C C . GLY A 1 88 ? 17.529 -13.811 5.297 1.00 84.06 88 GLY A C 1
ATOM 696 O O . GLY A 1 88 ? 17.305 -13.441 4.143 1.00 84.06 88 GLY A O 1
ATOM 697 N N . ARG A 1 89 ? 16.549 -14.159 6.137 1.00 86.62 89 ARG A N 1
ATOM 698 C CA . ARG A 1 89 ? 15.154 -14.336 5.724 1.00 86.62 89 ARG A CA 1
ATOM 699 C C . ARG A 1 89 ? 14.544 -13.036 5.191 1.00 86.62 89 ARG A C 1
ATOM 701 O O . ARG A 1 89 ? 14.399 -12.058 5.925 1.00 86.62 89 ARG A O 1
ATOM 708 N N . ARG A 1 90 ? 14.125 -13.043 3.924 1.00 90.62 90 ARG A N 1
ATOM 709 C CA . ARG A 1 90 ? 13.356 -11.954 3.294 1.00 90.62 90 ARG A CA 1
ATOM 710 C C . ARG A 1 90 ? 11.859 -12.173 3.475 1.00 90.62 90 ARG A C 1
ATOM 712 O O . ARG A 1 90 ? 11.428 -13.284 3.760 1.00 90.62 90 ARG A O 1
ATOM 719 N N . SER A 1 91 ? 11.049 -11.118 3.379 1.00 91.75 91 SER A N 1
ATOM 720 C CA . SER A 1 91 ? 9.587 -11.246 3.451 1.00 91.75 91 SER A CA 1
ATOM 721 C C . SER A 1 91 ? 9.005 -11.597 2.082 1.00 91.75 91 SER A C 1
ATOM 723 O O . SER A 1 91 ? 9.547 -11.174 1.063 1.00 91.75 91 SER A O 1
ATOM 725 N N . LYS A 1 92 ? 7.860 -12.293 2.060 1.00 93.62 92 LYS A N 1
ATOM 726 C CA . LYS A 1 92 ? 7.134 -12.626 0.821 1.00 93.62 92 LYS A CA 1
ATOM 727 C C . LYS A 1 92 ? 6.882 -11.393 -0.053 1.00 93.62 92 LYS A C 1
ATOM 729 O O . LYS A 1 92 ? 7.107 -11.445 -1.254 1.00 93.62 92 LYS A O 1
ATOM 734 N N . LEU A 1 93 ? 6.493 -10.266 0.558 1.00 91.56 93 LEU A N 1
ATOM 735 C CA . LEU A 1 93 ? 6.292 -8.999 -0.152 1.00 91.56 93 LEU A CA 1
ATOM 736 C C . LEU A 1 93 ? 7.574 -8.504 -0.833 1.00 91.56 93 LEU A C 1
ATOM 738 O O . LEU A 1 93 ? 7.536 -8.164 -2.010 1.00 91.56 93 LEU A O 1
ATOM 742 N N . VAL A 1 94 ? 8.693 -8.450 -0.104 1.00 90.06 94 VAL A N 1
ATOM 743 C CA . VAL A 1 94 ? 9.967 -7.950 -0.649 1.00 90.06 94 VAL A CA 1
ATOM 744 C C . VAL A 1 94 ? 10.448 -8.850 -1.778 1.00 90.06 94 VAL A C 1
ATOM 746 O O . VAL A 1 94 ? 10.795 -8.355 -2.845 1.00 90.06 94 VAL A O 1
ATOM 749 N N . THR A 1 95 ? 10.422 -10.162 -1.561 1.00 91.94 95 THR A N 1
ATOM 750 C CA . THR A 1 95 ? 10.823 -11.145 -2.563 1.00 91.94 95 THR A CA 1
ATOM 751 C C . THR A 1 95 ? 9.962 -11.044 -3.819 1.00 91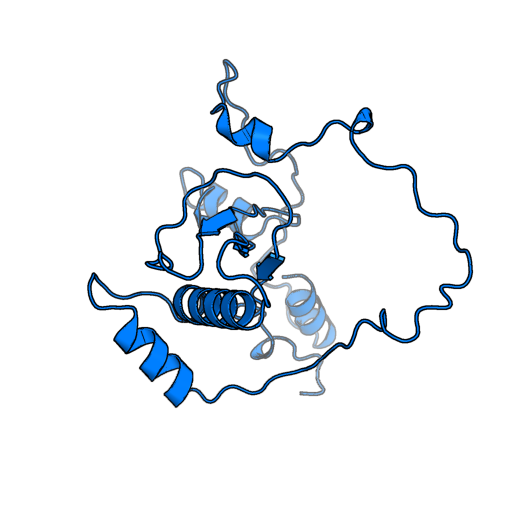.94 95 THR A C 1
ATOM 753 O O . THR A 1 95 ? 10.502 -10.921 -4.913 1.00 91.94 95 THR A O 1
ATOM 756 N N . PHE A 1 96 ? 8.635 -11.070 -3.681 1.00 92.69 96 PHE A N 1
ATOM 757 C CA . PHE A 1 96 ? 7.742 -11.016 -4.836 1.00 92.69 96 PHE A CA 1
ATOM 758 C C . PHE A 1 96 ? 7.847 -9.680 -5.582 1.00 92.69 96 PHE A C 1
ATOM 760 O O . PHE A 1 96 ? 7.846 -9.665 -6.807 1.00 92.69 96 PHE A O 1
ATOM 767 N N . SER A 1 97 ? 8.017 -8.564 -4.865 1.00 91.50 97 SER A N 1
ATOM 768 C CA . SER A 1 97 ? 8.234 -7.255 -5.497 1.00 91.50 97 SER A CA 1
ATOM 769 C C . SER A 1 97 ? 9.549 -7.217 -6.279 1.00 91.50 97 SER A C 1
ATOM 771 O O . SER A 1 97 ? 9.589 -6.656 -7.365 1.00 91.50 97 SER A O 1
ATOM 773 N N . ALA A 1 98 ? 10.614 -7.839 -5.761 1.00 88.31 98 ALA A N 1
ATOM 774 C CA . ALA A 1 98 ? 11.881 -7.957 -6.479 1.00 88.31 98 ALA A CA 1
ATOM 775 C C . ALA A 1 98 ? 11.766 -8.856 -7.720 1.00 88.31 98 ALA A C 1
ATOM 777 O O . ALA A 1 98 ? 12.317 -8.522 -8.764 1.00 88.31 98 ALA A O 1
ATOM 778 N N . PHE A 1 99 ? 11.022 -9.961 -7.625 1.00 89.88 99 PHE A N 1
ATOM 779 C CA . PHE A 1 99 ? 10.717 -10.812 -8.776 1.00 89.88 99 PHE A CA 1
ATOM 780 C C . PHE A 1 99 ? 9.941 -10.043 -9.854 1.00 89.88 99 PHE A C 1
ATOM 782 O O . PHE A 1 99 ? 10.341 -10.061 -11.013 1.00 89.88 99 PHE A O 1
ATOM 789 N N . LEU A 1 100 ? 8.888 -9.313 -9.472 1.00 88.50 100 LEU A N 1
ATOM 790 C CA . LEU A 1 100 ? 8.112 -8.481 -10.394 1.00 88.50 100 LEU A CA 1
ATOM 791 C C . LEU A 1 100 ? 8.981 -7.402 -11.046 1.00 88.50 100 LEU A C 1
ATOM 793 O O . LEU A 1 100 ? 8.879 -7.164 -12.245 1.00 88.50 100 LEU A O 1
ATOM 797 N N . TRP A 1 101 ? 9.852 -6.773 -10.259 1.00 87.31 101 TRP A N 1
ATOM 798 C CA . TRP A 1 101 ? 10.787 -5.772 -10.753 1.00 87.31 101 TRP A CA 1
ATOM 799 C C . TRP A 1 101 ? 11.733 -6.348 -11.805 1.00 87.31 101 TRP A C 1
ATOM 801 O O . TRP A 1 101 ? 11.869 -5.765 -12.875 1.00 87.31 101 TRP A O 1
ATOM 811 N N . LYS A 1 102 ? 12.316 -7.524 -11.537 1.00 85.62 102 LYS A N 1
ATOM 812 C CA . LYS A 1 102 ? 13.156 -8.248 -12.494 1.00 85.62 102 LYS A CA 1
ATOM 813 C C . LYS A 1 102 ? 12.382 -8.606 -13.768 1.00 85.62 102 LYS A C 1
ATOM 815 O O . LYS A 1 102 ? 12.863 -8.317 -14.853 1.00 85.62 102 LYS A O 1
ATOM 820 N N . LEU A 1 103 ? 11.181 -9.166 -13.631 1.00 86.06 103 LEU A N 1
ATOM 821 C CA . LEU A 1 103 ? 10.341 -9.576 -14.760 1.00 86.06 103 LEU A CA 1
ATOM 822 C C . LEU A 1 103 ? 9.979 -8.395 -15.673 1.00 86.06 103 LEU A C 1
ATOM 824 O O . LEU A 1 103 ? 10.018 -8.527 -16.891 1.00 86.06 103 LEU A O 1
ATOM 828 N N . ILE A 1 104 ? 9.653 -7.235 -15.097 1.00 81.50 104 ILE A N 1
ATOM 829 C CA . ILE A 1 104 ? 9.348 -6.021 -15.869 1.00 81.50 104 ILE A CA 1
ATOM 830 C C . ILE A 1 104 ? 10.608 -5.460 -16.530 1.00 81.50 104 ILE A C 1
ATOM 832 O O . ILE A 1 104 ? 10.546 -5.017 -17.673 1.00 81.50 104 ILE A O 1
ATOM 836 N N . ALA A 1 105 ? 11.748 -5.500 -15.838 1.00 79.69 105 ALA A N 1
ATOM 837 C CA . ALA A 1 105 ? 13.013 -5.046 -16.399 1.00 79.69 105 ALA A CA 1
ATOM 838 C C . ALA A 1 105 ? 13.469 -5.931 -17.580 1.00 79.69 105 ALA A C 1
ATOM 840 O O . ALA A 1 105 ? 13.943 -5.402 -18.577 1.00 79.69 105 ALA A O 1
ATOM 841 N N . GLU A 1 106 ? 13.268 -7.251 -17.505 1.00 78.88 106 GLU A N 1
ATOM 842 C CA . GLU A 1 106 ? 13.562 -8.205 -18.591 1.00 78.88 106 GLU A CA 1
ATOM 843 C C . GLU A 1 106 ? 12.576 -8.118 -19.766 1.00 78.88 106 GLU A C 1
ATOM 845 O O . GLU A 1 106 ? 12.933 -8.457 -20.890 1.00 78.88 106 GLU A O 1
ATOM 850 N N . ALA A 1 107 ? 11.339 -7.670 -19.528 1.00 74.94 107 ALA A N 1
ATOM 851 C CA . ALA A 1 107 ? 10.361 -7.436 -20.590 1.00 74.94 107 ALA A CA 1
ATOM 852 C C . ALA A 1 107 ? 10.660 -6.168 -21.414 1.00 74.94 107 ALA A C 1
ATOM 854 O O . ALA A 1 107 ? 10.083 -5.986 -22.486 1.00 74.94 107 ALA A O 1
ATOM 855 N N . GLY A 1 108 ? 11.531 -5.285 -20.914 1.00 68.19 108 GLY A N 1
ATOM 856 C CA . GLY A 1 108 ? 12.013 -4.125 -21.654 1.00 68.19 108 GLY A CA 1
ATOM 857 C C . GLY A 1 108 ? 12.978 -4.531 -22.768 1.00 68.19 108 GLY A C 1
ATOM 858 O O . GLY A 1 108 ? 13.826 -5.400 -22.588 1.00 68.19 108 GLY A O 1
ATOM 859 N N . SER A 1 109 ? 12.870 -3.882 -23.925 1.00 58.62 109 SER A N 1
ATOM 860 C CA . SER A 1 109 ? 13.674 -4.202 -25.114 1.00 58.62 109 SER A CA 1
ATOM 861 C C . SER A 1 109 ? 15.153 -3.800 -25.006 1.00 58.62 109 SER A C 1
ATOM 863 O O . SER A 1 109 ? 15.948 -4.197 -25.856 1.00 58.62 109 SER A O 1
ATOM 865 N N . ASP A 1 110 ? 15.528 -3.001 -24.002 1.00 63.06 110 ASP A N 1
ATOM 866 C CA . ASP A 1 110 ? 16.869 -2.437 -23.843 1.00 63.06 110 ASP A CA 1
ATOM 867 C C . ASP A 1 110 ? 17.410 -2.709 -22.427 1.00 63.06 110 ASP A C 1
ATOM 869 O O . ASP A 1 110 ? 16.880 -2.242 -21.419 1.00 63.06 110 ASP A O 1
ATOM 873 N N . CYS A 1 111 ? 18.490 -3.490 -22.346 1.00 57.97 111 CYS A N 1
ATOM 874 C CA . CYS A 1 111 ? 19.147 -3.855 -21.089 1.00 57.97 111 CYS A CA 1
ATOM 875 C C . CYS A 1 111 ? 19.879 -2.679 -20.413 1.00 57.97 111 CYS A C 1
ATOM 877 O O . CYS A 1 111 ? 20.258 -2.782 -19.241 1.00 57.97 111 CYS A O 1
ATOM 879 N N . SER A 1 112 ? 20.063 -1.560 -21.124 1.00 57.22 112 SER A N 1
ATOM 880 C CA . SER A 1 112 ? 20.617 -0.318 -20.581 1.00 57.22 112 SER A CA 1
ATOM 881 C C . SER A 1 112 ? 19.580 0.522 -19.826 1.00 57.22 112 SER A C 1
ATOM 883 O O . SER A 1 112 ? 19.952 1.371 -19.008 1.00 57.22 112 SER A O 1
ATOM 885 N N . THR A 1 113 ? 18.287 0.248 -20.038 1.00 64.38 113 THR A N 1
ATOM 886 C CA . THR A 1 113 ? 17.187 0.931 -19.363 1.00 64.38 113 THR A CA 1
ATOM 887 C C . THR A 1 113 ? 17.215 0.626 -17.873 1.00 64.38 113 THR A C 1
ATOM 889 O O . THR A 1 113 ? 17.186 -0.524 -17.423 1.00 64.38 113 THR A O 1
ATOM 892 N N . LYS A 1 114 ? 17.257 1.681 -17.063 1.00 71.19 114 LYS A N 1
ATOM 893 C CA . LYS A 1 114 ? 17.157 1.528 -15.618 1.00 71.19 114 LYS A CA 1
ATOM 894 C C . LYS A 1 114 ? 15.700 1.336 -15.238 1.00 71.19 114 LYS A C 1
ATOM 896 O O . LYS A 1 114 ? 14.820 2.026 -15.743 1.00 71.19 114 LYS A O 1
ATOM 901 N N . CYS A 1 115 ? 15.437 0.415 -14.320 1.00 77.38 115 CYS A N 1
ATOM 902 C CA . CYS A 1 115 ? 14.095 0.204 -13.804 1.00 77.38 115 CYS A CA 1
ATOM 903 C C . CYS A 1 115 ? 14.019 0.691 -12.359 1.00 77.38 115 CYS A C 1
ATOM 905 O O . CYS A 1 115 ? 14.924 0.435 -11.563 1.00 77.38 115 CYS A O 1
ATOM 907 N N . LYS A 1 116 ? 12.929 1.370 -12.002 1.00 83.44 116 LYS A N 1
ATOM 908 C CA . LYS A 1 116 ? 12.667 1.841 -10.641 1.00 83.44 116 LYS A CA 1
ATOM 909 C C . LYS A 1 116 ? 11.566 1.028 -9.986 1.00 83.44 116 LYS A C 1
ATOM 911 O O . LYS A 1 116 ? 10.501 0.843 -10.567 1.00 83.44 116 LYS A O 1
ATOM 916 N N . LEU A 1 117 ? 11.787 0.634 -8.736 1.00 88.12 117 LEU A N 1
ATOM 917 C CA . LEU A 1 117 ? 10.770 0.011 -7.895 1.00 88.12 117 LEU A CA 1
ATOM 918 C C . LEU A 1 117 ? 10.489 0.890 -6.679 1.00 88.12 117 LEU A C 1
ATOM 920 O O . LEU A 1 117 ? 11.357 1.059 -5.823 1.00 88.12 117 LEU A O 1
ATOM 924 N N . GLY A 1 118 ? 9.266 1.406 -6.587 1.00 89.38 118 GLY A N 1
ATOM 925 C CA . GLY A 1 118 ? 8.709 2.032 -5.392 1.00 89.38 118 GLY A CA 1
ATOM 926 C C . GLY A 1 118 ? 7.826 1.055 -4.618 1.00 89.38 118 GLY A C 1
ATOM 927 O O . GLY A 1 118 ? 7.025 0.338 -5.212 1.00 89.38 118 GLY A O 1
ATOM 928 N N . ILE A 1 119 ? 7.930 1.029 -3.289 1.00 90.94 119 ILE A N 1
ATOM 929 C CA . ILE A 1 119 ? 7.043 0.218 -2.436 1.00 90.94 119 ILE A CA 1
ATOM 930 C C . ILE A 1 119 ? 6.323 1.139 -1.462 1.00 90.94 119 ILE A C 1
ATOM 932 O O . ILE A 1 119 ? 6.967 1.885 -0.733 1.00 90.94 119 ILE A O 1
ATOM 936 N N . VAL A 1 120 ? 4.994 1.061 -1.404 1.00 92.81 120 VAL A N 1
ATOM 937 C CA . VAL A 1 120 ? 4.203 1.801 -0.414 1.00 92.81 120 VAL A CA 1
ATOM 938 C C . VAL A 1 120 ? 4.421 1.189 0.971 1.00 92.81 120 VAL A C 1
ATOM 940 O O . VAL A 1 120 ? 4.161 0.006 1.198 1.00 92.81 120 VAL A O 1
ATOM 943 N N . VAL A 1 121 ? 4.888 2.003 1.916 1.00 92.06 121 VAL A N 1
ATOM 944 C CA . VAL A 1 121 ? 5.220 1.589 3.281 1.00 92.06 121 VAL A CA 1
ATOM 945 C C . VAL A 1 121 ? 4.309 2.282 4.287 1.00 92.06 121 VAL A C 1
ATOM 947 O O . VAL A 1 121 ? 4.252 3.508 4.343 1.00 92.06 121 VAL A O 1
ATOM 950 N N . ASP A 1 122 ? 3.658 1.489 5.141 1.00 93.88 122 ASP A N 1
ATOM 951 C CA . ASP A 1 122 ? 2.971 1.992 6.335 1.00 93.88 122 ASP A CA 1
ATOM 952 C C . ASP A 1 122 ? 3.994 2.408 7.406 1.00 93.88 122 ASP A C 1
ATOM 954 O O . ASP A 1 122 ? 4.821 1.610 7.872 1.00 93.88 122 ASP A O 1
ATOM 958 N N . GLY A 1 123 ? 3.952 3.686 7.771 1.00 94.75 123 GLY A N 1
ATOM 959 C CA . GLY A 1 123 ? 4.842 4.311 8.738 1.00 94.75 123 GLY A CA 1
ATOM 960 C C . GLY A 1 123 ? 4.393 4.173 10.192 1.00 94.75 123 GLY A C 1
ATOM 961 O O . GLY A 1 123 ? 5.190 4.492 11.070 1.00 94.75 123 GLY A O 1
ATOM 962 N N . ARG A 1 124 ? 3.178 3.680 10.484 1.00 93.94 124 ARG A N 1
ATOM 963 C CA . ARG A 1 124 ? 2.640 3.627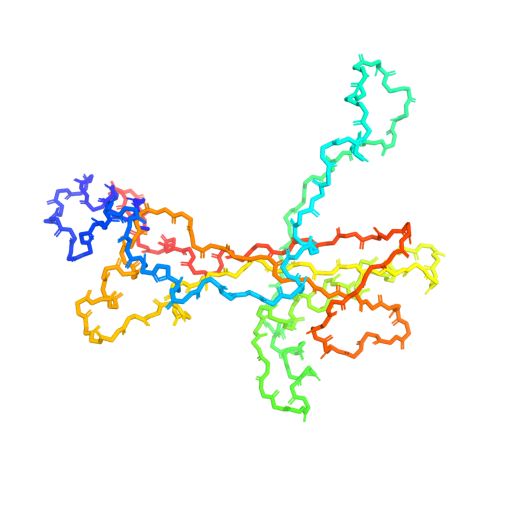 11.861 1.00 93.94 124 ARG A CA 1
ATOM 964 C C . ARG A 1 124 ? 3.552 2.901 12.847 1.00 93.94 124 ARG A C 1
ATOM 966 O O . ARG A 1 124 ? 3.830 3.432 13.915 1.00 93.94 124 ARG A O 1
ATOM 973 N N . GLU A 1 125 ? 4.089 1.741 12.464 1.00 91.75 125 GLU A N 1
ATOM 974 C CA . GLU A 1 125 ? 5.023 0.980 13.314 1.00 91.75 125 GLU A CA 1
ATOM 975 C C . GLU A 1 125 ? 6.377 1.683 13.502 1.00 91.75 125 GLU A C 1
ATOM 977 O O . GLU A 1 125 ? 7.047 1.477 14.508 1.00 91.75 125 GLU A O 1
ATOM 982 N N . ARG A 1 126 ? 6.788 2.526 12.544 1.00 92.12 126 ARG A N 1
ATOM 983 C CA . ARG A 1 126 ? 8.063 3.266 12.585 1.00 92.12 126 ARG A CA 1
ATOM 984 C C . ARG A 1 126 ? 7.962 4.580 13.355 1.00 92.12 126 ARG A C 1
ATOM 986 O O . ARG A 1 126 ? 8.976 5.091 13.810 1.00 92.12 126 ARG A O 1
ATOM 993 N N . LEU A 1 127 ? 6.753 5.121 13.484 1.00 91.50 127 LEU A N 1
ATOM 994 C CA . LEU A 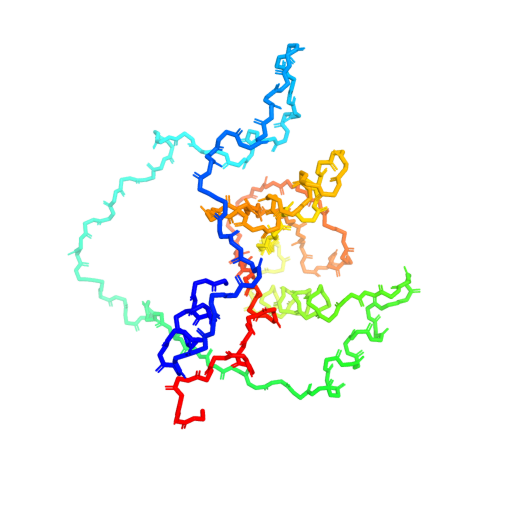1 127 ? 6.450 6.384 14.162 1.00 91.50 127 LEU A CA 1
ATOM 995 C C . LEU A 1 127 ? 5.788 6.156 15.527 1.00 91.50 127 LEU A C 1
ATOM 997 O O . LEU A 1 127 ? 5.062 7.014 16.031 1.00 91.50 127 LEU A O 1
ATOM 1001 N N . ARG A 1 128 ? 6.034 4.985 16.122 1.00 87.62 128 ARG A N 1
ATOM 1002 C CA . ARG A 1 128 ? 5.598 4.638 17.473 1.00 87.62 128 ARG A CA 1
ATOM 1003 C C . ARG A 1 128 ? 6.176 5.625 18.482 1.00 87.62 128 ARG A C 1
ATOM 1005 O O . ARG A 1 128 ? 7.372 5.912 18.480 1.00 87.62 128 ARG A O 1
ATOM 1012 N N . GLY A 1 129 ? 5.296 6.179 19.309 1.00 82.38 129 GLY A N 1
ATOM 1013 C CA . GLY A 1 129 ? 5.673 7.132 20.342 1.00 82.38 129 GLY A CA 1
ATOM 1014 C C . GLY A 1 129 ? 6.246 6.445 21.579 1.00 82.38 129 GLY A C 1
ATOM 1015 O O . GLY A 1 129 ? 6.300 5.220 21.689 1.00 82.38 129 GLY A O 1
ATOM 1016 N N . ARG A 1 130 ? 6.656 7.253 22.558 1.00 83.19 130 ARG A N 1
ATOM 1017 C CA . ARG A 1 130 ? 7.074 6.739 23.863 1.00 83.19 130 ARG A CA 1
ATOM 1018 C C . ARG A 1 130 ? 5.829 6.420 24.697 1.00 83.19 130 ARG A C 1
ATOM 1020 O O . ARG A 1 130 ? 5.076 7.326 25.042 1.00 83.19 130 ARG A O 1
ATOM 1027 N N . GLY A 1 131 ? 5.638 5.144 25.026 1.00 87.88 131 GLY A N 1
ATOM 1028 C CA . GLY A 1 131 ? 4.529 4.659 25.853 1.00 87.88 131 GLY A CA 1
ATOM 1029 C C . GLY A 1 131 ? 3.319 4.147 25.064 1.00 87.88 131 GLY A C 1
ATOM 1030 O O . GLY A 1 131 ? 3.135 4.440 23.880 1.00 87.88 131 GLY A O 1
ATOM 1031 N N . ASP A 1 132 ? 2.484 3.363 25.744 1.00 88.38 132 ASP A N 1
ATOM 1032 C CA . ASP A 1 132 ? 1.397 2.600 25.120 1.00 88.38 132 ASP A CA 1
ATOM 1033 C C . ASP A 1 132 ? 0.298 3.487 24.543 1.00 88.38 132 ASP A C 1
ATOM 1035 O O . ASP A 1 132 ? -0.169 3.243 23.432 1.00 88.38 132 ASP A O 1
ATOM 1039 N N . THR A 1 133 ? -0.051 4.579 25.226 1.00 88.19 133 THR A N 1
ATOM 1040 C CA . THR A 1 133 ? -1.060 5.531 24.742 1.00 88.19 133 THR A CA 1
ATOM 1041 C C . THR A 1 133 ? -0.661 6.151 23.403 1.00 88.19 133 THR A C 1
ATOM 1043 O O . THR A 1 133 ? -1.468 6.210 22.480 1.00 88.19 133 THR A O 1
ATOM 1046 N N . ALA A 1 134 ? 0.596 6.580 23.255 1.00 88.06 134 ALA A N 1
ATOM 1047 C CA . ALA A 1 134 ? 1.075 7.171 22.006 1.00 88.06 134 ALA A CA 1
ATOM 1048 C C . ALA A 1 134 ? 1.119 6.138 20.866 1.00 88.06 134 ALA A C 1
ATOM 1050 O O . ALA A 1 134 ? 0.783 6.458 19.724 1.00 88.06 134 ALA A O 1
ATOM 1051 N N . ASN A 1 135 ? 1.475 4.889 21.185 1.00 90.19 135 ASN A N 1
ATOM 1052 C CA . ASN A 1 135 ? 1.445 3.772 20.241 1.00 90.19 135 ASN A CA 1
ATOM 1053 C C . ASN A 1 135 ? 0.028 3.477 19.746 1.00 90.19 135 ASN A C 1
ATOM 1055 O O . ASN A 1 135 ? -0.181 3.386 18.538 1.00 90.19 135 ASN A O 1
ATOM 1059 N N . LEU A 1 136 ? -0.940 3.388 20.660 1.00 90.06 136 LEU A N 1
ATOM 1060 C CA . LEU A 1 136 ? -2.351 3.176 20.337 1.00 90.06 136 LEU A CA 1
ATOM 1061 C C . LEU A 1 136 ? -2.908 4.319 19.482 1.00 90.06 136 LEU A C 1
ATOM 1063 O O . LEU A 1 136 ? -3.574 4.063 18.481 1.00 90.06 136 LEU A O 1
ATOM 1067 N N . CYS A 1 137 ? -2.581 5.573 19.812 1.00 91.69 137 CYS A N 1
ATOM 1068 C CA . CYS A 1 137 ? -2.974 6.733 19.010 1.00 91.69 137 CYS A CA 1
ATOM 1069 C C . CYS A 1 137 ? -2.431 6.662 17.574 1.00 91.69 137 CYS A C 1
ATOM 1071 O O . CYS A 1 137 ? -3.172 6.920 16.627 1.00 91.69 137 CYS A O 1
ATOM 1073 N N . MET A 1 138 ? -1.156 6.298 17.390 1.00 93.69 138 MET A N 1
ATOM 1074 C CA . MET A 1 138 ? -0.557 6.153 16.057 1.00 93.69 138 MET A CA 1
ATOM 1075 C C . MET A 1 138 ? -1.148 4.963 15.291 1.00 93.69 138 MET A C 1
ATOM 1077 O O . MET A 1 138 ? -1.487 5.083 14.113 1.00 93.69 138 MET A O 1
ATOM 1081 N N . GLN A 1 139 ? -1.331 3.825 15.961 1.00 91.62 139 GLN A N 1
ATOM 1082 C CA . GLN A 1 139 ? -1.952 2.638 15.377 1.00 91.62 139 GLN A CA 1
ATOM 1083 C C . GLN A 1 139 ? -3.378 2.941 14.895 1.00 91.62 139 GLN A C 1
ATOM 1085 O O . GLN A 1 139 ? -3.754 2.537 13.794 1.00 91.62 139 GLN A O 1
ATOM 1090 N N . ASN A 1 140 ? -4.133 3.711 15.683 1.00 91.56 140 ASN A N 1
ATOM 1091 C CA . ASN A 1 140 ? -5.521 4.080 15.411 1.00 91.56 140 ASN A CA 1
ATOM 1092 C C . ASN A 1 140 ? -5.683 5.383 14.625 1.00 91.56 140 ASN A C 1
ATOM 1094 O O . ASN A 1 140 ? -6.814 5.830 14.416 1.00 91.56 140 ASN A O 1
ATOM 1098 N N . TYR A 1 141 ? -4.590 6.012 14.194 1.00 93.62 141 TYR A N 1
ATOM 1099 C CA . TYR A 1 141 ? -4.664 7.278 13.481 1.00 93.62 141 TYR A CA 1
ATOM 1100 C C . TYR A 1 141 ? -5.459 7.143 12.184 1.00 93.62 141 TYR A C 1
ATOM 1102 O O . TYR A 1 141 ? -5.135 6.332 11.304 1.00 93.62 141 TYR A O 1
ATOM 1110 N N . PHE A 1 142 ? -6.485 7.980 12.060 1.00 93.12 142 PHE A N 1
ATOM 1111 C CA . PHE A 1 142 ? -7.337 8.055 10.889 1.00 93.12 142 PHE A CA 1
ATOM 1112 C C . PHE A 1 142 ? -6.760 9.058 9.887 1.00 93.12 142 PHE A C 1
ATOM 1114 O O . PHE A 1 142 ? -7.042 10.255 9.920 1.00 93.12 142 PHE A O 1
ATOM 1121 N N . GLY A 1 143 ? -5.917 8.552 8.995 1.00 92.31 143 GLY A N 1
ATOM 1122 C CA . GLY A 1 143 ? -5.282 9.341 7.950 1.00 92.31 143 GLY A CA 1
ATOM 1123 C C . GLY A 1 143 ? -4.135 8.593 7.283 1.00 92.31 143 GLY A C 1
ATOM 1124 O O . GLY A 1 143 ? -3.840 7.438 7.606 1.00 92.31 143 GLY A O 1
ATOM 1125 N N . ASN A 1 144 ? -3.473 9.261 6.345 1.00 93.50 144 ASN A N 1
ATOM 1126 C CA . ASN A 1 144 ? -2.323 8.695 5.651 1.00 93.50 144 ASN A CA 1
ATOM 1127 C C . ASN A 1 144 ? -1.076 8.770 6.539 1.00 93.50 144 ASN A C 1
ATOM 1129 O O . ASN A 1 144 ? -0.740 9.826 7.067 1.00 93.50 144 ASN A O 1
ATOM 1133 N N . VAL A 1 145 ? -0.387 7.637 6.672 1.00 94.38 145 VAL A N 1
ATOM 1134 C CA . VAL A 1 145 ? 0.946 7.519 7.285 1.00 94.38 145 VAL A CA 1
ATOM 1135 C C . VAL A 1 145 ? 1.773 6.653 6.346 1.00 94.38 145 VAL A C 1
ATOM 1137 O O . VAL A 1 145 ? 2.112 5.515 6.656 1.00 94.38 145 VAL A O 1
ATOM 1140 N N . LEU A 1 146 ? 1.966 7.152 5.129 1.00 92.81 146 LEU A N 1
ATOM 1141 C CA . LEU A 1 146 ? 2.546 6.395 4.028 1.00 92.81 146 LEU A CA 1
ATOM 1142 C C . LEU A 1 146 ? 3.806 7.090 3.527 1.00 92.81 146 LEU A C 1
ATOM 1144 O O . LEU A 1 146 ? 3.858 8.317 3.456 1.00 92.81 146 LEU A O 1
ATOM 1148 N N . SER A 1 147 ? 4.798 6.297 3.146 1.00 90.62 147 SER A N 1
ATOM 1149 C CA . SER A 1 147 ? 5.933 6.743 2.342 1.00 90.62 147 SER A CA 1
ATOM 1150 C C . SER A 1 147 ? 6.167 5.768 1.195 1.00 90.62 147 SER A C 1
ATOM 1152 O O . SER A 1 147 ? 5.771 4.604 1.273 1.00 90.62 147 SER A O 1
ATOM 1154 N N . ILE A 1 148 ? 6.789 6.244 0.118 1.00 88.38 148 ILE A N 1
ATOM 1155 C CA . ILE A 1 148 ? 7.145 5.419 -1.040 1.00 88.38 148 ILE A CA 1
ATOM 1156 C C . ILE A 1 148 ? 8.660 5.509 -1.227 1.00 88.38 148 ILE A C 1
ATOM 1158 O O . ILE A 1 148 ? 9.135 6.306 -2.037 1.00 88.38 148 ILE A O 1
ATOM 1162 N N . PRO A 1 149 ? 9.460 4.763 -0.441 1.00 84.38 149 PRO A N 1
ATOM 1163 C CA . PRO A 1 149 ? 10.854 4.559 -0.797 1.00 84.38 149 PRO A CA 1
ATOM 1164 C C . PRO A 1 149 ? 10.928 3.894 -2.171 1.00 84.38 149 PRO A C 1
ATOM 1166 O O . PRO A 1 149 ? 10.147 2.986 -2.471 1.00 84.38 149 PRO A O 1
ATOM 1169 N N . TYR A 1 150 ? 11.888 4.325 -2.980 1.00 81.31 150 TYR A N 1
ATOM 1170 C CA . TYR A 1 150 ? 12.159 3.714 -4.271 1.00 81.31 150 TYR A CA 1
ATOM 1171 C C . TYR A 1 150 ? 13.643 3.407 -4.434 1.00 81.31 150 TYR A C 1
ATOM 1173 O O . TYR A 1 150 ? 14.499 4.007 -3.782 1.00 81.31 150 TYR A O 1
ATOM 1181 N N . SER A 1 151 ? 13.939 2.445 -5.299 1.00 74.44 151 SER A N 1
ATOM 1182 C CA . SER A 1 151 ? 15.298 2.081 -5.684 1.00 74.44 151 SER A CA 1
ATOM 1183 C C . SER A 1 151 ? 15.409 1.928 -7.194 1.00 74.44 151 SER A C 1
ATOM 1185 O O . SER A 1 151 ? 14.396 1.749 -7.867 1.00 74.44 151 SER A O 1
ATOM 1187 N N . GLU A 1 152 ? 16.634 2.021 -7.701 1.00 74.88 152 GLU A N 1
ATOM 1188 C CA . GLU A 1 152 ? 16.982 1.937 -9.116 1.00 74.88 152 GLU A CA 1
ATOM 1189 C C . GLU A 1 152 ? 18.053 0.865 -9.324 1.00 74.88 152 GLU A C 1
ATOM 1191 O O . GLU A 1 152 ? 19.025 0.800 -8.567 1.00 74.88 152 GLU A O 1
ATOM 1196 N N . ALA A 1 153 ? 17.878 0.035 -10.350 1.00 67.75 153 ALA A N 1
ATOM 1197 C CA . ALA A 1 153 ? 18.858 -0.953 -10.785 1.00 67.75 153 ALA A CA 1
ATOM 1198 C C . ALA A 1 153 ? 18.745 -1.188 -12.299 1.00 67.75 153 ALA A C 1
ATOM 1200 O O . ALA A 1 153 ? 17.669 -1.032 -12.880 1.00 67.75 153 ALA A O 1
ATOM 1201 N N . SER A 1 154 ? 19.860 -1.572 -12.926 1.00 65.62 154 SER A N 1
ATOM 1202 C CA . SER A 1 154 ? 19.879 -2.137 -14.281 1.00 65.62 154 SER A CA 1
ATOM 1203 C C . SER A 1 154 ? 19.672 -3.654 -14.225 1.00 65.62 154 SER A C 1
ATOM 1205 O O . SER A 1 154 ? 19.960 -4.276 -13.196 1.00 65.62 154 SER A O 1
ATOM 1207 N N . VAL A 1 155 ? 19.213 -4.248 -15.331 1.00 62.44 155 VAL A N 1
ATOM 1208 C CA . VAL A 1 155 ? 18.889 -5.685 -15.444 1.00 62.44 155 VAL A CA 1
ATOM 1209 C C . VAL A 1 155 ? 20.049 -6.573 -14.956 1.00 62.44 155 VAL A C 1
ATOM 1211 O O . VAL A 1 155 ? 19.847 -7.444 -14.110 1.00 62.44 155 VAL A O 1
ATOM 1214 N N . ASP A 1 156 ? 21.286 -6.264 -15.359 1.00 56.44 156 ASP A N 1
ATOM 1215 C CA . ASP A 1 156 ? 22.492 -7.041 -15.010 1.00 56.44 156 ASP A CA 1
ATOM 1216 C C . ASP A 1 156 ? 22.911 -6.957 -13.530 1.00 56.44 156 ASP A C 1
ATOM 1218 O O . ASP A 1 156 ? 23.729 -7.747 -13.055 1.00 56.44 156 ASP A O 1
ATOM 1222 N N . LYS A 1 157 ? 22.393 -5.975 -12.779 1.00 52.62 157 LYS A N 1
ATOM 1223 C CA . LYS A 1 157 ? 22.805 -5.671 -11.396 1.00 52.62 157 LYS A CA 1
ATOM 1224 C C . LYS A 1 157 ? 21.673 -5.805 -10.387 1.00 52.62 157 LYS A C 1
ATOM 1226 O O . LYS A 1 157 ? 21.810 -5.298 -9.272 1.00 52.62 157 LYS A O 1
ATOM 1231 N N . ALA A 1 158 ? 20.581 -6.489 -10.730 1.00 48.94 158 ALA A N 1
ATOM 1232 C CA . ALA A 1 158 ? 19.429 -6.707 -9.853 1.00 48.94 158 ALA A CA 1
ATOM 1233 C C . ALA A 1 158 ? 19.738 -7.668 -8.676 1.00 48.94 158 ALA A C 1
ATOM 1235 O O . ALA A 1 158 ? 19.083 -8.685 -8.465 1.00 48.94 158 ALA A O 1
ATOM 1236 N N . ILE A 1 159 ? 20.748 -7.339 -7.868 1.00 42.62 159 ILE A N 1
ATOM 1237 C CA . ILE A 1 159 ? 20.970 -7.868 -6.526 1.00 42.62 159 ILE A CA 1
ATOM 1238 C C . ILE A 1 159 ? 20.316 -6.863 -5.581 1.00 42.62 159 ILE A C 1
ATOM 1240 O O . ILE A 1 159 ? 20.750 -5.719 -5.470 1.00 42.62 159 ILE A O 1
ATOM 1244 N N . VAL A 1 160 ? 19.234 -7.282 -4.924 1.00 40.47 160 VAL A N 1
ATOM 1245 C CA . VAL A 1 160 ? 18.336 -6.401 -4.163 1.00 40.47 160 VAL A CA 1
ATOM 1246 C C . VAL A 1 160 ? 19.081 -5.658 -3.042 1.00 40.47 160 VAL A C 1
ATOM 1248 O O . VAL A 1 160 ? 19.278 -6.175 -1.941 1.00 40.47 160 VAL A O 1
ATOM 1251 N N . LYS A 1 161 ? 19.441 -4.401 -3.305 1.00 34.88 161 LYS A N 1
ATOM 1252 C CA . LYS A 1 161 ? 19.798 -3.379 -2.316 1.00 34.88 161 LYS A CA 1
ATOM 1253 C C . LYS A 1 161 ? 18.958 -2.143 -2.618 1.00 34.88 161 LYS A C 1
ATOM 1255 O O . LYS A 1 161 ? 19.184 -1.466 -3.609 1.00 34.88 161 LYS A O 1
ATOM 1260 N N . VAL A 1 162 ? 17.974 -1.875 -1.760 1.00 37.56 162 VAL A N 1
ATOM 1261 C CA . VAL A 1 162 ? 17.060 -0.733 -1.894 1.00 37.56 162 VAL A CA 1
ATOM 1262 C C . VAL A 1 162 ? 17.814 0.557 -1.545 1.00 37.56 162 VAL A C 1
ATOM 1264 O O . VAL A 1 162 ? 17.947 0.885 -0.369 1.00 37.56 162 VAL A O 1
ATOM 1267 N N . TYR A 1 163 ? 18.323 1.265 -2.554 1.00 33.09 163 TYR A N 1
ATOM 1268 C CA . TYR A 1 163 ? 18.891 2.618 -2.453 1.00 33.09 163 TYR A CA 1
ATOM 1269 C C . TYR A 1 163 ? 18.507 3.486 -3.668 1.00 33.09 163 TYR A C 1
ATOM 1271 O O . TYR A 1 163 ? 18.369 2.976 -4.783 1.00 33.09 163 TYR A O 1
ATOM 1279 N N . CYS A 1 164 ? 18.322 4.791 -3.431 1.00 33.00 164 CYS A N 1
ATOM 1280 C CA . CYS A 1 164 ? 17.895 5.799 -4.410 1.00 33.00 164 CYS A CA 1
ATOM 1281 C C . CYS A 1 164 ? 19.057 6.357 -5.253 1.00 33.00 164 CYS A C 1
ATOM 1283 O O . CYS A 1 164 ? 20.086 6.710 -4.678 1.00 33.00 164 CYS A O 1
ATOM 1285 N N . LYS A 1 165 ? 18.825 6.589 -6.554 1.00 36.00 165 LYS A N 1
ATOM 1286 C CA . LYS A 1 165 ? 19.282 7.731 -7.392 1.00 36.00 165 LYS A CA 1
ATOM 1287 C C . LYS A 1 165 ? 18.661 7.569 -8.790 1.00 36.00 165 LYS A C 1
ATOM 1289 O O . LYS A 1 165 ? 18.479 6.423 -9.145 1.00 36.00 165 LYS A O 1
ATOM 1294 N N . GLY A 1 166 ? 18.313 8.659 -9.496 1.00 39.34 166 GLY A N 1
ATOM 1295 C CA . GLY A 1 166 ? 17.646 8.675 -10.820 1.00 39.34 166 GLY A CA 1
ATOM 1296 C C . GLY A 1 166 ? 18.497 9.171 -12.000 1.00 39.34 166 GLY A C 1
ATOM 1297 O O . GLY A 1 166 ? 19.367 10.007 -11.750 1.00 39.34 166 GLY A O 1
ATOM 1298 N N . SER A 1 167 ? 18.197 8.729 -13.245 1.00 41.16 167 SER A N 1
ATOM 1299 C CA . SER A 1 167 ? 17.922 9.586 -14.436 1.00 41.16 167 SER A CA 1
ATOM 1300 C C . SER A 1 167 ? 17.783 8.811 -15.780 1.00 41.16 167 SER A C 1
ATOM 1302 O O . SER A 1 167 ? 18.751 8.154 -16.179 1.00 41.16 167 SER A O 1
ATOM 1304 N N . ASN A 1 168 ? 16.677 9.114 -16.494 1.00 49.88 168 ASN A N 1
ATOM 1305 C CA . ASN A 1 168 ? 16.296 8.982 -17.929 1.00 49.88 168 ASN A CA 1
ATOM 1306 C C . ASN A 1 168 ? 15.803 7.640 -18.524 1.00 49.88 168 ASN A C 1
ATOM 1308 O O . ASN A 1 168 ? 16.463 6.618 -18.377 1.00 49.88 168 ASN A O 1
ATOM 1312 N N . ASP A 1 169 ? 14.649 7.733 -19.224 1.00 50.91 169 ASP A N 1
ATOM 1313 C CA . ASP A 1 169 ? 13.815 6.693 -19.872 1.00 50.91 169 ASP A CA 1
ATOM 1314 C C . ASP A 1 169 ? 13.743 5.376 -19.104 1.00 50.91 169 ASP A C 1
ATOM 1316 O O . ASP A 1 169 ? 14.353 4.376 -19.460 1.00 50.91 169 ASP A O 1
ATOM 1320 N N . GLU A 1 170 ? 12.995 5.400 -17.999 1.00 60.62 170 GLU A N 1
ATOM 1321 C CA . GLU A 1 170 ? 13.031 4.359 -16.975 1.00 60.62 170 GLU A CA 1
ATOM 1322 C C . GLU A 1 170 ? 11.646 3.740 -16.790 1.00 60.62 170 GLU A C 1
ATOM 1324 O O . GLU A 1 170 ? 10.669 4.438 -16.511 1.00 60.62 170 GLU A O 1
ATOM 1329 N N . ALA A 1 171 ? 11.556 2.412 -16.878 1.00 69.56 171 ALA A N 1
ATOM 1330 C CA . ALA A 1 171 ? 10.356 1.696 -16.464 1.00 69.56 171 ALA A CA 1
ATOM 1331 C C . ALA A 1 171 ? 10.169 1.865 -14.946 1.00 69.56 171 ALA A C 1
ATOM 1333 O O . ALA A 1 171 ? 11.059 1.519 -14.163 1.00 69.56 171 ALA A O 1
ATOM 1334 N N . VAL A 1 172 ? 9.019 2.387 -14.514 1.00 77.75 172 VAL A N 1
ATOM 1335 C CA . VAL A 1 172 ? 8.709 2.609 -13.093 1.00 77.75 172 VAL A CA 1
ATOM 1336 C C . VAL A 1 172 ? 7.602 1.666 -12.644 1.00 77.75 172 VAL A C 1
ATOM 1338 O O . VAL A 1 172 ? 6.520 1.631 -13.221 1.00 77.75 172 VAL A O 1
ATOM 1341 N N . VAL A 1 173 ? 7.856 0.945 -11.556 1.00 84.44 173 VAL A N 1
ATOM 1342 C CA . VAL A 1 173 ? 6.905 0.032 -10.924 1.00 84.44 173 VAL A CA 1
ATOM 1343 C C . VAL A 1 173 ? 6.630 0.516 -9.510 1.00 84.44 173 VAL A C 1
ATOM 1345 O O . VAL A 1 173 ? 7.556 0.746 -8.732 1.00 84.44 173 VAL A O 1
ATOM 1348 N N . VAL A 1 174 ? 5.354 0.646 -9.148 1.00 88.38 174 VAL A N 1
ATOM 1349 C CA . VAL A 1 174 ? 4.939 0.959 -7.777 1.00 88.38 174 VAL A CA 1
ATOM 1350 C C . VAL A 1 174 ? 4.116 -0.194 -7.227 1.00 88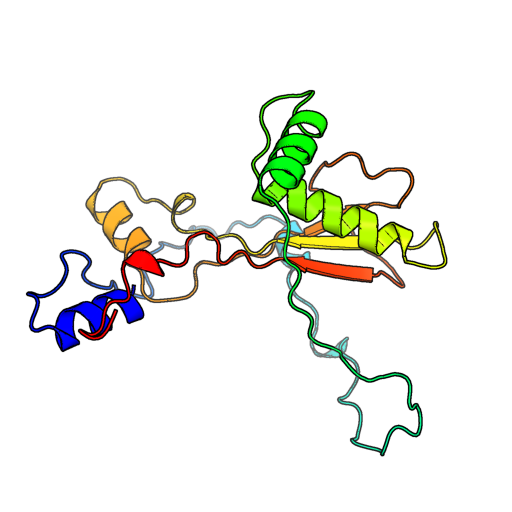.38 174 VAL A C 1
ATOM 1352 O O . VAL A 1 174 ? 3.077 -0.547 -7.776 1.00 88.38 174 VAL A O 1
ATOM 1355 N N . VAL A 1 175 ? 4.566 -0.770 -6.114 1.00 91.50 175 VAL A N 1
ATOM 1356 C CA . VAL A 1 175 ? 3.876 -1.865 -5.431 1.00 91.50 175 VAL A CA 1
ATOM 1357 C C . VAL A 1 175 ? 3.178 -1.336 -4.184 1.00 91.50 175 VAL A C 1
ATOM 1359 O O . VAL A 1 175 ? 3.815 -0.855 -3.245 1.00 91.50 175 VAL A O 1
ATOM 1362 N N . SER A 1 176 ? 1.855 -1.483 -4.151 1.00 92.44 176 SER A N 1
ATOM 1363 C CA . SER A 1 176 ? 1.037 -1.292 -2.953 1.00 92.44 176 SER A CA 1
ATOM 1364 C C . SER A 1 176 ? 0.513 -2.644 -2.479 1.00 92.44 176 SER A C 1
ATOM 1366 O O . SER A 1 176 ? -0.105 -3.381 -3.245 1.00 92.44 176 SER A O 1
ATOM 1368 N N . SER A 1 177 ? 0.782 -3.000 -1.221 1.00 91.88 177 SER A N 1
ATOM 1369 C CA . SER A 1 177 ? 0.417 -4.313 -0.684 1.00 91.88 177 SER A CA 1
ATOM 1370 C C . SER A 1 177 ? -0.874 -4.266 0.123 1.00 91.88 177 SER A C 1
ATOM 1372 O O . SER A 1 177 ? -0.923 -3.701 1.216 1.00 91.88 177 SER A O 1
ATOM 1374 N N . GLY A 1 178 ? -1.895 -4.959 -0.379 1.00 89.62 178 GLY A N 1
ATOM 1375 C CA . GLY A 1 178 ? -3.138 -5.235 0.339 1.00 89.62 178 GLY A CA 1
ATOM 1376 C C . GLY A 1 178 ? -3.068 -6.429 1.298 1.00 89.62 178 GLY A C 1
ATOM 1377 O O . GLY A 1 178 ? -4.088 -6.781 1.870 1.00 89.62 178 GLY A O 1
ATOM 1378 N N . GLN A 1 179 ? -1.908 -7.068 1.519 1.00 88.88 179 GLN A N 1
ATOM 1379 C CA . GLN A 1 179 ? -1.816 -8.316 2.310 1.00 88.88 179 GLN A CA 1
ATOM 1380 C C . GLN A 1 179 ? -2.321 -8.197 3.758 1.00 88.88 179 GLN A C 1
ATOM 1382 O O . GLN A 1 179 ? -2.679 -9.195 4.373 1.00 88.88 179 GLN A O 1
ATOM 1387 N N . ARG A 1 180 ? -2.328 -6.984 4.324 1.00 88.69 180 ARG A N 1
ATOM 1388 C CA . ARG A 1 180 ? -2.851 -6.709 5.675 1.00 88.69 180 ARG A CA 1
ATOM 1389 C C . ARG A 1 180 ? -4.298 -6.211 5.668 1.00 88.69 180 ARG A C 1
ATOM 1391 O O . ARG A 1 180 ? -4.805 -5.793 6.709 1.00 88.69 180 ARG A O 1
ATOM 1398 N N . PHE A 1 181 ? -4.948 -6.199 4.508 1.00 90.25 181 PHE A N 1
ATOM 1399 C CA . PHE A 1 181 ? -6.346 -5.824 4.398 1.00 90.25 181 PHE A CA 1
ATOM 1400 C C . PHE A 1 181 ? -7.200 -6.875 5.125 1.00 90.25 181 PHE A C 1
ATOM 1402 O O . PHE A 1 181 ? -7.074 -8.067 4.845 1.00 90.25 181 PHE A O 1
ATOM 1409 N N . PRO A 1 182 ? -8.031 -6.475 6.101 1.00 89.94 182 PRO A N 1
ATOM 1410 C CA . PRO A 1 182 ? -8.650 -7.406 7.038 1.00 89.94 182 PRO A CA 1
ATOM 1411 C C . PRO A 1 182 ? -9.917 -8.056 6.458 1.00 89.94 182 PRO A C 1
ATOM 1413 O O . PRO A 1 182 ? -10.963 -7.977 7.091 1.00 89.94 182 PRO A O 1
ATOM 1416 N N . VAL A 1 183 ? -9.832 -8.680 5.274 1.00 91.19 183 VAL A N 1
ATOM 1417 C CA . VAL A 1 183 ? -10.980 -9.275 4.552 1.00 91.19 183 VAL A CA 1
ATOM 1418 C C . VAL A 1 183 ? -11.792 -10.196 5.456 1.00 91.19 183 VAL A C 1
ATOM 1420 O O . VAL A 1 183 ? -12.999 -10.036 5.558 1.00 91.19 183 VAL A O 1
ATOM 1423 N N . SER A 1 184 ? -11.127 -11.082 6.203 1.00 90.94 184 SER A N 1
ATOM 1424 C CA . SER A 1 184 ? -11.781 -12.040 7.109 1.00 90.94 184 SER A CA 1
ATOM 1425 C C . SER A 1 184 ? -12.540 -11.406 8.281 1.00 90.94 184 SER A C 1
ATOM 1427 O O . SER A 1 184 ? -13.231 -12.104 9.014 1.00 90.94 184 SER A O 1
ATOM 1429 N N . ARG A 1 185 ? -12.392 -10.095 8.501 1.00 89.75 185 ARG A N 1
ATOM 1430 C CA . ARG A 1 185 ? -13.104 -9.332 9.536 1.00 89.75 185 ARG A CA 1
ATOM 1431 C C . ARG A 1 185 ? -14.235 -8.475 8.959 1.00 89.75 185 ARG A C 1
ATOM 1433 O O . ARG A 1 185 ? -14.881 -7.765 9.727 1.00 89.75 185 ARG A O 1
ATOM 1440 N N . LEU A 1 186 ? -14.421 -8.468 7.639 1.00 91.56 186 LEU A N 1
ATOM 1441 C CA . LEU A 1 186 ? -15.442 -7.680 6.947 1.00 91.56 186 LEU A CA 1
ATOM 1442 C C . LEU A 1 186 ? -16.725 -8.486 6.788 1.00 91.56 186 LEU A C 1
ATOM 1444 O O . LEU A 1 186 ? -17.113 -8.820 5.681 1.00 91.56 186 LEU A O 1
ATOM 1448 N N . ASP A 1 187 ? -17.373 -8.772 7.906 1.00 92.06 187 ASP A N 1
ATOM 1449 C CA . ASP A 1 187 ? -18.660 -9.456 7.912 1.00 92.06 187 ASP A CA 1
ATOM 1450 C C . ASP A 1 187 ? -19.761 -8.435 8.212 1.00 92.06 187 ASP A C 1
ATOM 1452 O O . ASP A 1 187 ? -19.791 -7.818 9.278 1.00 92.06 187 ASP A O 1
ATOM 1456 N N . PHE A 1 188 ? -20.663 -8.239 7.263 1.00 93.12 188 PHE A N 1
ATOM 1457 C CA . PHE A 1 188 ? -21.797 -7.322 7.386 1.00 93.12 188 PHE A CA 1
ATOM 1458 C C . PHE A 1 188 ? -23.103 -8.046 7.756 1.00 93.12 188 PHE A C 1
ATOM 1460 O O . PHE A 1 188 ? -24.169 -7.436 7.725 1.00 93.12 188 PHE A O 1
ATOM 1467 N N . GLY A 1 189 ? -23.024 -9.332 8.111 1.00 91.31 189 GLY A N 1
ATOM 1468 C CA . GLY A 1 189 ? -24.160 -10.213 8.382 1.00 91.31 189 GLY A CA 1
ATOM 1469 C C . GLY A 1 189 ? -24.522 -11.139 7.217 1.00 91.31 189 GLY A C 1
ATOM 1470 O O . GLY A 1 189 ? -25.531 -11.834 7.298 1.00 91.31 189 GLY A O 1
ATOM 1471 N N . TRP A 1 190 ? -23.732 -11.149 6.139 1.0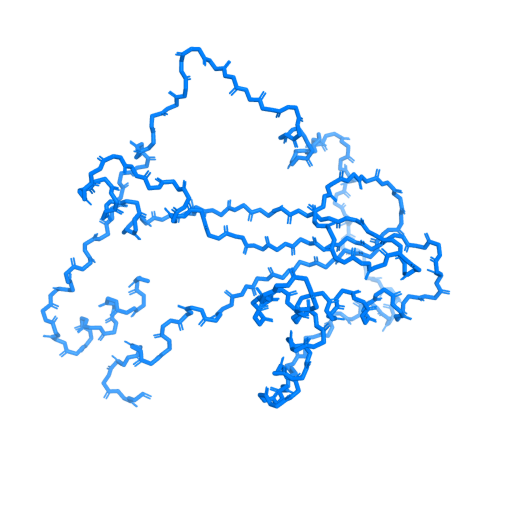0 90.06 190 TRP A N 1
ATOM 1472 C CA . TRP A 1 190 ? -23.983 -11.950 4.932 1.00 90.06 190 TRP A CA 1
ATOM 1473 C C . TRP A 1 190 ? -22.786 -12.794 4.467 1.00 90.06 190 TRP A C 1
ATOM 1475 O O . TRP A 1 190 ? -22.849 -13.373 3.384 1.00 90.06 190 TRP A O 1
ATOM 1485 N N . GLY A 1 191 ? -21.746 -12.926 5.300 1.00 69.75 191 GLY A N 1
ATOM 1486 C CA . GLY A 1 191 ? -20.533 -13.688 4.978 1.00 69.75 191 GLY A CA 1
ATOM 1487 C C . GLY A 1 191 ? -19.546 -12.869 4.169 1.00 69.75 191 GLY A C 1
ATOM 1488 O O . GLY A 1 191 ? -19.129 -13.358 3.097 1.00 69.75 191 GLY A O 1
#

InterPro domains:
  IPR023213 Chloramphenicol acetyltransferase-like domain superfamily [G3DSA:3.30.559.10] (49-161)
  IPR050317 Plant and Fungal Acyltransferase [PTHR31642] (1-191)

Foldseek 3Di:
DVLLQLLCVLVVHDGDPLDAQADPPLDDADVVHDDDPVVCVVDDDPVPDDDDDDPDPPPPPPPDDDDDDDDDDPVNLVVQQVVLAPPHGDDSVVSVQLVVQLVVLVVDPDLPAKAKEWEKDQCLVVRQDPDDVSNSNSVNYDDDRIDIQMAIDGNVGSSDDRDDDDDDDYHYHYDYDCPVVPVVSNHSPPD

Secondary structure (DSSP, 8-state):
-HHHHHHHHHTTPPPPS---B--S--SPPPSS----GGGGGG---GGGSPPPPP------TT-----------HHHHHHHHHHTTTTSPPPHHHHHHHHHHHHHHHHSS-TT--EEEEE-EE-TTTS--SSHHHHHHHHTB-S--EE--EEEE-GGG----------SS-EEEEE---TT--GGG--SS--

Organism: NCBI:txid561372

pLDDT: mean 81.39, std 15.16, range [33.0, 97.44]

=== Feature glossary ===
Legend for the data blocks above and below:

— What the protein is —

Sequence gives the chain of amino acids in standard one-letter code (A=alanine, C=cysteine, …, Y=tyrosine), read N→C. It is the only feature that is directly encoded by the gene; all structural features are derived from the folded form of this sequence.

The annotation block draws on four external resources. InterPro: which protein families and domains the sequence belongs to. GO: standardized terms for what the protein does, what process it participates in, and where in the cell it acts. CATH: which structural fold it has in the CATH hierarchy. Organism: the species of origin.

— Where its atoms are —

Atomic coordinates in PDBx/mmCIF format — the same representation the Protein Data Bank distributes. Each line of the _atom_site loop places one backbone atom in Cartesian space (units: ångströms, origin: arbitrary).

Six rendered views show the 3D structure from the faces of a cube — i.e. along ±x, ±y, ±z. Rendering representation is drawn randomly per protein from cartoon (secondary-structure ribbons), sticks (backbone bonds), or molecular surface; coloring is either N→C rainbow (blue at the N-terminus through red at the C-terminus) or one color per chain.

— Local backbone conformation —

DSSP 8-state secondary structure assigns each residue one of H (α-helix), G (3₁₀-helix), I (π-helix), E (extended β-strand), B (isolated β-bridge), T (hydrogen-bonded turn), S (bend), or '-' (coil). The assignment is computed from backbone hydrogen-bond geometry via the Kabsch–Sander algorithm.

P-SEA three-state annotation labels each residue as helix, strand, or coil based purely on the geometry of the Cα trace. It serves as a fallback when the full backbone (and thus DSSP) is unavailable.

φ (phi) and ψ (psi) are the two rotatable backbone dihedrals per residue: φ is the C(i-1)–N–Cα–C torsion, ψ is the N–Cα–C–N(i+1) torsion, both in degrees on (−180°, 180°]. α-helical residues cluster near (−60°, −45°); β-strand residues near (−120°, +130°). A Ramachandran plot is simply a scatter of (φ, ψ) for every residue.

— Global shape and packing —

Radius of gyration (Rg) is the root-mean-square distance of Cα atoms from their centroid — a single number for overall size and compactness. A globular domain of N residues has Rg ≈ 2.2·N^0.38 Å; an extended or disordered chain has a much larger Rg. The Cα contact count is the number of residue pairs whose Cα atoms are within 8 Å and are more than four positions apart in sequence — a standard proxy for tertiary packing density. The bounding box is the smallest axis-aligned box enclosing all Cα atoms.

Accessible surface area quantifies burial. A residue with SASA near zero is packed into the hydrophobic core; one with SASA >100 Å² sits on the surface. Computed here via the Shrake–Rupley numerical algorithm with a 1.4 Å probe.

The contact map is a binary N×N matrix image: pixel (i, j) is dark where Cα_i and Cα_j are within 8 Å and |i−j|>4. Because the |i−j|>4 filter removes local helical contacts, off-diagonal stripes parallel to the main diagonal indicate parallel β-sheets; stripes perpendicular to it indicate antiparallel β-sheets. The Ramachandran plot scatters every residue's (φ, ψ) pair against the sterically allowed regions. The PAE heatmap renders the predicted-aligned-error matrix.

— Structural neighborhood —

A 3Di character summarizes, for each residue, the relative orientation of the Cα frame of its nearest spatial neighbor. Because it encodes fold topology rather than chemistry, 3Di alignments detect remote structural similarity that sequence alignment misses.

Structural nearest neighbors (via Foldseek easy-search vs the PDB). Reported per hit: target PDB id, E-value, and alignment TM-score. A TM-score above ~0.5 is the conventional threshold for 'same fold'.

— Confidence and disorder —

For AlphaFold models, the B-factor field carries pLDDT — the model's own estimate of local accuracy on a 0–100 scale. Regions with pLDDT<50 should be treated as essentially unmodeled; they often correspond to intrinsically disordered segments.

B-factor (Debye–Waller factor) reflects atomic displacement in the crystal lattice. It is an experimental observable (units Å²), not a prediction; low values mean the atom is pinned down, high values mean it moves or is heterogeneous across the crystal.

Predicted Aligned Error (PAE) is an AlphaFold confidence matrix: entry (i, j) is the expected error in the position of residue j, in ångströms, when the prediction is superimposed on the true structure at residue i. Low PAE within a block of residues means that block is internally rigid and well-predicted; high PAE between two blocks means their relative placement is uncertain even if each block individually is confident.